Protein AF-A0A2K3NUV5-F1 (afdb_monomer_lite)

Organism: Trifolium pratense (NCBI:txid57577)

Sequence (288 aa):
MVLTDSSFLSECFGFVRPTRVTLSYVPAENKLWMRILGDNIVPEININGTTIQQPNTANANPPNLSVHHEELSMDINTNMPPIDEINHTSEIHPNMNLSNKEGMLSSKRKRLNEGHVIHETCDQAHLRRSIRLMDAEKKMKIQNLTNGQPKLSSKRNKNQKKNRPLTKAFIGRIRIKKTEFGFEWTRVVTEAMARKYGTKVLHIPNEISRIVLKPNFSNILIEIQMNGVTLTTFPSKVMTAKRYQFERYISKEWARFIKRSNIEPGDKLMFKIQEPPAKLIIELIKAK

Radius of gyration: 34.06 Å; chains: 1; bounding box: 109×62×59 Å

Structure (mmCIF, N/CA/C/O backbone):
data_AF-A0A2K3NUV5-F1
#
_entry.id   AF-A0A2K3NUV5-F1
#
loop_
_atom_site.group_PDB
_atom_site.id
_atom_site.type_symbol
_atom_site.label_atom_id
_atom_site.label_alt_id
_atom_site.label_comp_id
_atom_site.label_asym_id
_atom_site.label_entity_id
_atom_site.label_seq_id
_atom_site.pdbx_PDB_ins_code
_atom_site.Cartn_x
_atom_site.Cartn_y
_atom_site.Cartn_z
_atom_site.occupancy
_atom_site.B_iso_or_equiv
_atom_site.auth_seq_id
_atom_site.auth_comp_id
_atom_site.auth_asym_id
_atom_site.auth_atom_id
_atom_site.pdbx_PDB_model_num
ATOM 1 N N . MET A 1 1 ? -22.957 2.445 14.522 1.00 54.06 1 MET A N 1
ATOM 2 C CA . MET A 1 1 ? -23.812 1.425 13.887 1.00 54.06 1 MET A CA 1
ATOM 3 C C . MET A 1 1 ? -23.130 1.002 12.599 1.00 54.06 1 MET A C 1
ATOM 5 O O . MET A 1 1 ? -22.858 1.867 11.777 1.00 54.06 1 MET A O 1
ATOM 9 N N . VAL A 1 2 ? -22.735 -0.265 12.478 1.00 54.12 2 VAL A N 1
ATOM 10 C CA . VAL A 1 2 ? -22.125 -0.798 11.251 1.00 54.12 2 VAL A CA 1
ATOM 11 C C . VAL A 1 2 ? -23.203 -1.623 10.567 1.00 54.12 2 VAL A C 1
ATOM 13 O O . VAL A 1 2 ? -23.693 -2.584 11.146 1.00 54.12 2 VAL A O 1
ATOM 16 N N . LEU A 1 3 ? -23.613 -1.199 9.378 1.00 59.88 3 LEU A N 1
ATOM 17 C CA . LEU A 1 3 ? -24.608 -1.898 8.574 1.00 59.88 3 LEU A CA 1
ATOM 18 C C . LEU A 1 3 ? -23.866 -2.908 7.702 1.00 59.88 3 LEU A C 1
ATOM 20 O O . LEU A 1 3 ? -23.338 -2.547 6.654 1.00 59.88 3 LEU A O 1
ATOM 24 N N . THR A 1 4 ? -23.722 -4.137 8.190 1.00 60.56 4 THR A N 1
ATOM 25 C CA . THR A 1 4 ? -22.983 -5.195 7.483 1.00 60.56 4 THR A CA 1
ATOM 26 C C . THR A 1 4 ? -23.872 -6.055 6.596 1.00 60.56 4 THR A C 1
ATOM 28 O O . THR A 1 4 ? -23.358 -6.668 5.667 1.00 60.56 4 THR A O 1
ATOM 31 N N . ASP A 1 5 ? -25.180 -6.085 6.857 1.00 75.06 5 ASP A N 1
ATOM 32 C CA . ASP A 1 5 ? -26.127 -6.936 6.144 1.00 75.06 5 ASP A CA 1
ATOM 33 C C . ASP A 1 5 ? -27.260 -6.102 5.532 1.00 75.06 5 ASP A C 1
ATOM 35 O O . ASP A 1 5 ? -27.976 -5.371 6.222 1.00 75.06 5 ASP A O 1
ATOM 39 N N . SER A 1 6 ? -27.398 -6.189 4.210 1.00 62.19 6 SER A N 1
ATOM 40 C CA . SER A 1 6 ? -28.448 -5.504 3.459 1.00 62.19 6 SER A CA 1
ATOM 41 C C . SER A 1 6 ? -29.836 -6.110 3.675 1.00 62.19 6 SER A C 1
ATOM 43 O O . SER A 1 6 ? -30.823 -5.405 3.477 1.00 62.19 6 SER A O 1
ATOM 45 N N . SER A 1 7 ? -29.927 -7.383 4.075 1.00 67.69 7 SER A N 1
ATOM 46 C CA . SER A 1 7 ? -31.211 -8.049 4.332 1.00 67.69 7 SER A CA 1
ATOM 47 C C . SER A 1 7 ? -31.903 -7.454 5.562 1.00 67.69 7 SER A C 1
ATOM 49 O O . SER A 1 7 ? -33.058 -7.036 5.478 1.00 67.69 7 SER A O 1
ATOM 51 N N . PHE A 1 8 ? -31.147 -7.251 6.642 1.00 76.31 8 PHE A N 1
ATOM 52 C CA . PHE A 1 8 ? -31.624 -6.647 7.886 1.00 76.31 8 PHE A CA 1
ATOM 53 C C . PHE A 1 8 ? -32.180 -5.228 7.688 1.00 76.31 8 PHE A C 1
ATOM 55 O O . PHE A 1 8 ? -33.183 -4.838 8.278 1.00 76.31 8 PHE A O 1
ATOM 62 N N . LEU A 1 9 ? -31.556 -4.447 6.802 1.00 75.06 9 LEU A N 1
ATOM 63 C CA . LEU A 1 9 ? -32.015 -3.095 6.484 1.00 75.06 9 LEU A CA 1
ATOM 64 C C . LEU A 1 9 ? -33.387 -3.079 5.813 1.00 75.06 9 LEU A C 1
ATOM 66 O O . LEU A 1 9 ? -34.195 -2.201 6.105 1.00 75.06 9 LEU A O 1
ATOM 70 N N . SER A 1 10 ? -33.652 -4.023 4.910 1.00 78.88 10 SER A N 1
ATOM 71 C CA . SER A 1 10 ? -34.946 -4.072 4.225 1.00 78.88 10 SER A CA 1
ATOM 72 C C . SER A 1 10 ? -36.099 -4.320 5.195 1.00 78.88 10 SER A C 1
ATOM 74 O O . SER A 1 10 ? -37.132 -3.663 5.092 1.00 78.88 10 SER A O 1
ATOM 76 N N . GLU A 1 11 ? -35.872 -5.169 6.195 1.00 81.38 11 GLU A N 1
ATOM 77 C CA . GLU A 1 11 ? -36.845 -5.489 7.233 1.00 81.38 11 GLU A CA 1
ATOM 78 C C . GLU A 1 11 ? -37.053 -4.314 8.200 1.00 81.38 11 GLU A C 1
ATOM 80 O O . GLU A 1 11 ? -38.187 -3.887 8.409 1.00 81.38 11 GLU A O 1
ATOM 85 N N . CYS A 1 12 ? -35.973 -3.695 8.700 1.00 82.25 12 CYS A N 1
ATOM 86 C CA . CYS A 1 12 ? -36.066 -2.550 9.618 1.00 82.25 12 CYS A CA 1
ATOM 87 C C . CYS A 1 12 ? -36.790 -1.330 9.029 1.00 82.25 12 CYS A C 1
ATOM 89 O O . CYS A 1 12 ? -37.395 -0.560 9.771 1.00 82.25 12 CYS A O 1
ATOM 91 N N . PHE A 1 13 ? -36.692 -1.118 7.715 1.00 85.00 13 PHE A N 1
ATOM 92 C CA . PHE A 1 13 ? -37.309 0.024 7.035 1.00 85.00 13 PHE A CA 1
ATOM 93 C C . PHE A 1 13 ? -38.622 -0.326 6.317 1.00 85.00 13 PHE A C 1
ATOM 95 O O . PHE A 1 13 ? -39.200 0.542 5.663 1.00 85.00 13 PHE A O 1
ATOM 102 N N . GLY A 1 14 ? -39.108 -1.568 6.435 1.00 89.50 14 GLY A N 1
ATOM 103 C CA . GLY A 1 14 ? -40.367 -2.002 5.822 1.00 89.50 14 GLY A CA 1
ATOM 104 C C . GLY A 1 14 ? -40.342 -2.013 4.290 1.00 89.50 14 GLY A C 1
ATOM 105 O O . GLY A 1 14 ? -41.374 -1.818 3.644 1.00 89.50 14 GLY A O 1
ATOM 106 N N . PHE A 1 15 ? -39.174 -2.213 3.675 1.00 88.00 15 PHE A N 1
ATOM 107 C CA . PHE A 1 15 ? -39.059 -2.286 2.222 1.00 88.00 15 PHE A CA 1
ATOM 108 C C . PHE A 1 15 ? -39.535 -3.652 1.717 1.00 88.00 15 PHE A C 1
ATOM 110 O O . PHE A 1 15 ? -38.813 -4.642 1.768 1.00 88.00 15 PHE A O 1
ATOM 117 N N . VAL A 1 16 ? -40.747 -3.691 1.160 1.00 85.38 16 VAL A N 1
ATOM 118 C CA . VAL A 1 16 ? -41.363 -4.912 0.597 1.00 85.38 16 VAL A CA 1
ATOM 119 C C . VAL A 1 16 ? -40.717 -5.340 -0.735 1.00 85.38 16 VAL A C 1
ATOM 121 O O . VAL A 1 16 ? -40.896 -6.463 -1.201 1.00 85.38 16 VAL A O 1
ATOM 124 N N . ARG A 1 17 ? -39.970 -4.443 -1.390 1.00 85.25 17 ARG A N 1
ATOM 125 C CA . ARG A 1 17 ? -39.300 -4.677 -2.680 1.00 85.25 17 ARG A CA 1
ATOM 126 C C . ARG A 1 17 ? -37.884 -4.096 -2.655 1.00 85.25 17 ARG A C 1
ATOM 128 O O . ARG A 1 17 ? -37.646 -3.163 -1.882 1.00 85.25 17 ARG A O 1
ATOM 135 N N . PRO A 1 18 ? -36.953 -4.585 -3.501 1.00 83.50 18 PRO A N 1
ATOM 136 C CA . PRO A 1 18 ? -35.623 -3.995 -3.638 1.00 83.50 18 PRO A CA 1
ATOM 137 C C . PRO A 1 18 ? -35.719 -2.489 -3.903 1.00 83.50 18 PRO A C 1
ATOM 139 O O . PRO A 1 18 ? -36.118 -2.065 -4.982 1.00 83.50 18 PRO A O 1
ATOM 142 N N . THR A 1 19 ? -35.386 -1.685 -2.896 1.00 87.00 19 THR A N 1
ATOM 143 C CA . THR A 1 19 ? -35.567 -0.231 -2.922 1.00 87.00 19 THR A CA 1
ATOM 144 C C . THR A 1 19 ? -34.201 0.436 -2.922 1.00 87.00 19 THR A C 1
ATOM 146 O O . THR A 1 19 ? -33.365 0.174 -2.056 1.00 87.00 19 THR A O 1
ATOM 149 N N . ARG A 1 20 ? -33.945 1.306 -3.902 1.00 86.50 20 ARG A N 1
ATOM 150 C CA . ARG A 1 20 ? -32.699 2.076 -3.957 1.00 86.50 20 ARG A CA 1
ATOM 151 C C . ARG A 1 20 ? -32.812 3.262 -3.010 1.00 86.50 20 ARG A C 1
ATOM 153 O O . ARG A 1 20 ? -33.726 4.072 -3.132 1.00 86.50 20 ARG A O 1
ATOM 160 N N . VAL A 1 21 ? -31.862 3.397 -2.092 1.00 89.19 21 VAL A N 1
ATOM 161 C CA . VAL A 1 21 ? -31.826 4.510 -1.136 1.00 89.19 21 VAL A CA 1
ATOM 162 C C . VAL A 1 21 ? -30.455 5.173 -1.115 1.00 89.19 21 VAL A C 1
ATOM 164 O O . VAL A 1 21 ? -29.430 4.524 -1.316 1.00 89.19 21 VAL A O 1
ATOM 167 N N . THR A 1 22 ? -30.428 6.475 -0.849 1.00 89.38 22 THR A N 1
ATOM 168 C CA . THR A 1 22 ? -29.207 7.203 -0.487 1.00 89.38 22 THR A CA 1
ATOM 169 C C . THR A 1 22 ? -29.274 7.599 0.976 1.00 89.38 22 THR A C 1
ATOM 171 O O . THR A 1 22 ? -30.247 8.228 1.399 1.00 89.38 22 THR A O 1
ATOM 174 N N . LEU A 1 23 ? -28.228 7.260 1.726 1.00 90.12 23 LEU A N 1
ATOM 175 C CA . LEU A 1 23 ? -28.052 7.655 3.120 1.00 90.12 23 LEU A CA 1
ATOM 176 C C . LEU A 1 23 ? -27.084 8.837 3.194 1.00 90.12 23 LEU A C 1
ATOM 178 O O . LEU A 1 23 ? -26.055 8.856 2.520 1.00 90.12 23 LEU A O 1
ATOM 182 N N . SER A 1 24 ? -27.407 9.842 3.998 1.00 88.19 24 SER A N 1
ATOM 183 C CA . SER A 1 24 ? -26.554 11.008 4.239 1.00 88.19 24 SER A CA 1
ATOM 184 C C . SER A 1 24 ? -26.542 11.326 5.726 1.00 88.19 24 SER A C 1
ATOM 186 O O . SER A 1 24 ? -27.593 11.434 6.346 1.00 88.19 24 SER A O 1
ATOM 188 N N . TYR A 1 25 ? -25.357 11.471 6.311 1.00 91.56 25 TYR A N 1
ATOM 189 C CA . TYR A 1 25 ? -25.198 11.807 7.725 1.00 91.56 25 TYR A CA 1
ATOM 190 C C . TYR A 1 25 ? -24.667 13.234 7.862 1.00 91.56 25 TYR A C 1
ATOM 192 O O . TYR A 1 25 ? -23.674 13.577 7.220 1.00 91.56 25 TYR A O 1
ATOM 200 N N . VAL A 1 26 ? -25.322 14.056 8.689 1.00 90.75 26 VAL A N 1
ATOM 201 C CA . VAL A 1 26 ? -24.921 15.443 8.973 1.00 90.75 26 VAL A CA 1
ATOM 202 C C . VAL A 1 26 ? -24.388 15.512 10.409 1.00 90.75 26 VAL A C 1
ATOM 204 O O . VAL A 1 26 ? -25.188 15.573 11.347 1.00 90.75 26 VAL A O 1
ATOM 207 N N . PRO A 1 27 ? -23.053 15.510 10.621 1.00 89.44 27 PRO A N 1
ATOM 208 C CA . PRO A 1 27 ? -22.468 15.406 11.960 1.00 89.44 27 PRO A CA 1
ATOM 209 C C . PRO A 1 27 ? -22.849 16.550 12.899 1.00 89.44 27 PRO A C 1
ATOM 211 O O . PRO A 1 27 ? -23.050 16.316 14.084 1.00 89.44 27 PRO A O 1
ATOM 214 N N . ALA A 1 28 ? -22.976 17.772 12.371 1.00 83.62 28 ALA A N 1
ATOM 215 C CA . ALA A 1 28 ? -23.307 18.958 13.161 1.00 83.62 28 ALA A CA 1
ATOM 216 C C . ALA A 1 28 ? -24.694 18.872 13.819 1.00 83.62 28 ALA A C 1
ATOM 218 O O . ALA A 1 28 ? -24.910 19.446 14.879 1.00 83.62 28 ALA A O 1
ATOM 219 N N . GLU A 1 29 ? -25.618 18.138 13.199 1.00 93.50 29 GLU A N 1
ATOM 220 C CA . GLU A 1 29 ? -26.989 17.976 13.685 1.00 93.50 29 GLU A CA 1
ATOM 221 C C . GLU A 1 29 ? -27.235 16.609 14.327 1.00 93.50 29 GLU A C 1
ATOM 223 O O . GLU A 1 29 ? -28.317 16.381 14.861 1.00 93.50 29 GLU A O 1
ATOM 228 N N . ASN A 1 30 ? -26.264 15.691 14.252 1.00 91.06 30 ASN A N 1
ATOM 229 C CA . ASN A 1 30 ? -26.432 14.287 14.629 1.00 91.06 30 ASN A CA 1
ATOM 230 C C . ASN A 1 30 ? -27.674 13.644 13.967 1.00 91.06 30 ASN A C 1
ATOM 232 O O . ASN A 1 30 ? -28.407 12.878 14.593 1.00 91.06 30 ASN A O 1
ATOM 236 N N . LYS A 1 31 ? -27.934 13.983 12.695 1.00 92.69 31 LYS A N 1
ATOM 237 C CA . LYS A 1 31 ? -29.087 13.484 11.926 1.00 92.69 31 LYS A CA 1
ATOM 238 C C . LYS A 1 31 ? -28.651 12.607 10.761 1.00 92.69 31 LYS A C 1
ATOM 240 O O . LYS A 1 31 ? -27.727 12.945 10.017 1.00 92.69 31 LYS A O 1
ATOM 245 N N . LEU A 1 32 ? -29.371 11.502 10.585 1.00 87.56 32 LEU A N 1
ATOM 246 C CA . LEU A 1 32 ? -29.291 10.625 9.423 1.00 87.56 32 LEU A CA 1
ATOM 247 C C . LEU A 1 32 ? -30.490 10.901 8.512 1.00 87.56 32 LEU A C 1
ATOM 249 O O . LEU A 1 32 ? -31.636 10.815 8.942 1.00 87.56 32 LEU A O 1
ATOM 253 N N . TRP A 1 33 ? -30.217 11.205 7.251 1.00 90.69 33 TRP A N 1
ATOM 254 C CA . TRP A 1 33 ? -31.216 11.382 6.208 1.00 90.69 33 TRP A CA 1
ATOM 255 C C . TRP A 1 33 ? -31.207 10.170 5.285 1.00 90.6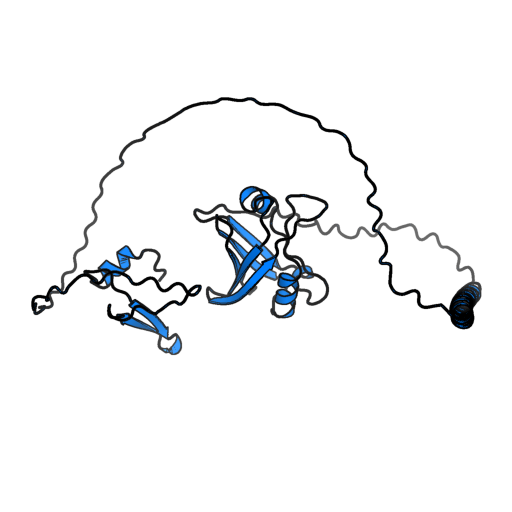9 33 TRP A C 1
ATOM 257 O O . TRP A 1 33 ? -30.147 9.741 4.824 1.00 90.69 33 TRP A O 1
ATOM 267 N N . MET A 1 34 ? -32.392 9.646 4.986 1.00 92.94 34 MET A N 1
ATOM 268 C CA . MET A 1 34 ? -32.601 8.602 3.989 1.00 92.94 34 MET A CA 1
ATOM 269 C C . MET A 1 34 ? -33.495 9.157 2.885 1.00 92.94 34 MET A C 1
ATOM 271 O O . MET A 1 34 ? -34.567 9.690 3.157 1.00 92.94 34 MET A O 1
ATOM 275 N N . ARG A 1 35 ? -33.054 9.043 1.632 1.00 91.25 35 ARG A N 1
ATOM 276 C CA . ARG A 1 35 ? -33.855 9.408 0.458 1.00 91.25 35 ARG A CA 1
ATOM 277 C C . ARG A 1 35 ? -34.063 8.172 -0.405 1.00 91.25 35 ARG A C 1
ATOM 279 O O . ARG A 1 35 ? -33.089 7.539 -0.806 1.00 91.25 35 ARG A O 1
ATOM 286 N N . ILE A 1 36 ? -35.324 7.857 -0.686 1.00 90.56 36 ILE A N 1
ATOM 287 C CA . ILE A 1 36 ? -35.715 6.794 -1.614 1.00 90.56 36 ILE A CA 1
ATOM 288 C C . ILE A 1 36 ? -35.534 7.318 -3.040 1.00 90.56 36 ILE A C 1
ATOM 290 O O . ILE A 1 36 ? -36.013 8.402 -3.378 1.00 90.56 36 ILE A O 1
ATOM 294 N N . LEU A 1 37 ? -34.801 6.575 -3.863 1.00 89.25 37 LEU A N 1
ATOM 295 C CA . LEU A 1 37 ? -34.648 6.851 -5.284 1.00 89.25 37 LEU A CA 1
ATOM 296 C C . LEU A 1 37 ? -35.747 6.095 -6.029 1.00 89.25 37 LEU A C 1
ATOM 298 O O . LEU A 1 37 ? -35.824 4.875 -5.926 1.00 89.25 37 LEU A O 1
ATOM 302 N N . GLY A 1 38 ? -36.591 6.816 -6.767 1.00 87.25 38 GLY A N 1
ATOM 303 C CA . GLY A 1 38 ? -37.597 6.186 -7.620 1.00 87.25 38 GLY A CA 1
ATOM 304 C C . GLY A 1 38 ? -36.959 5.360 -8.740 1.00 87.25 38 GLY A C 1
ATOM 305 O O . GLY A 1 38 ? -35.860 5.671 -9.209 1.00 87.25 38 GLY A O 1
ATOM 306 N N . ASP A 1 39 ? -37.684 4.346 -9.209 1.00 80.62 39 ASP A N 1
ATOM 307 C CA . ASP A 1 39 ? -37.223 3.384 -10.223 1.00 80.62 39 ASP A CA 1
ATOM 308 C C . ASP A 1 39 ? -36.951 4.010 -11.605 1.00 80.62 39 ASP A C 1
ATOM 310 O O . ASP A 1 39 ? -36.334 3.393 -12.469 1.00 80.62 39 ASP A O 1
ATOM 314 N N . ASN A 1 40 ? -37.336 5.273 -11.803 1.00 69.69 40 ASN A N 1
ATOM 315 C CA . ASN A 1 40 ? -37.270 5.962 -13.094 1.00 69.69 40 ASN A CA 1
ATOM 316 C C . ASN A 1 40 ? -35.924 6.637 -13.390 1.00 69.69 40 ASN A C 1
ATOM 318 O O . ASN A 1 40 ? -35.781 7.281 -14.426 1.00 69.69 40 ASN A O 1
ATOM 322 N N . ILE A 1 41 ? -34.935 6.532 -12.499 1.00 55.75 41 ILE A N 1
ATOM 323 C CA . ILE A 1 41 ? -33.611 7.120 -12.724 1.00 55.75 41 ILE A CA 1
ATOM 324 C C . ILE A 1 41 ? -32.589 5.990 -12.770 1.00 55.75 41 ILE A C 1
ATOM 326 O O . ILE A 1 41 ? -31.936 5.652 -11.777 1.00 55.75 41 ILE A O 1
ATOM 330 N N . VAL A 1 42 ? -32.448 5.395 -13.952 1.00 53.09 42 VAL A N 1
ATOM 331 C CA . VAL A 1 42 ? -31.219 4.697 -14.327 1.00 53.09 42 VAL A CA 1
ATOM 332 C C . VAL A 1 42 ? -30.189 5.801 -14.577 1.00 53.09 42 VAL A C 1
ATOM 334 O O . VAL A 1 42 ? -30.317 6.512 -15.572 1.00 53.09 42 VAL A O 1
ATOM 337 N N . PRO A 1 43 ? -29.205 6.044 -13.689 1.00 49.75 43 PRO A N 1
ATOM 338 C CA . PRO A 1 43 ? -28.097 6.900 -14.075 1.00 49.75 43 PRO A CA 1
ATOM 339 C C . PRO A 1 43 ? -27.410 6.226 -15.266 1.00 49.75 43 PRO A C 1
ATOM 341 O O . PRO A 1 43 ? -26.962 5.087 -15.146 1.00 49.75 43 PRO A O 1
ATOM 344 N N . GLU A 1 44 ? -27.350 6.899 -16.415 1.00 46.88 44 GLU A N 1
ATOM 345 C CA . GLU A 1 44 ? -26.489 6.485 -17.523 1.00 46.88 44 GLU A CA 1
ATOM 346 C C . GLU A 1 44 ? -25.037 6.524 -17.035 1.00 46.88 44 GLU A C 1
ATOM 348 O O . GLU A 1 44 ? -24.370 7.559 -17.046 1.00 46.88 44 GLU A O 1
ATOM 353 N N . ILE A 1 45 ? -24.532 5.392 -16.549 1.00 46.72 45 ILE A N 1
ATOM 354 C CA . ILE A 1 45 ? -23.115 5.247 -16.242 1.00 46.72 45 ILE A CA 1
ATOM 355 C C . ILE A 1 45 ? -22.438 4.884 -17.561 1.00 46.72 45 ILE A C 1
ATOM 357 O O . ILE A 1 45 ? -22.379 3.720 -17.952 1.00 46.72 45 ILE A O 1
ATOM 361 N N . ASN A 1 46 ? -21.973 5.902 -18.284 1.00 40.12 46 ASN A N 1
ATOM 362 C CA . ASN A 1 46 ? -21.266 5.720 -19.545 1.00 40.12 46 ASN A CA 1
ATOM 363 C C . ASN A 1 46 ? -19.866 5.144 -19.271 1.00 40.12 46 ASN A C 1
ATOM 365 O O . ASN A 1 46 ? -18.899 5.872 -19.042 1.00 40.12 46 ASN A O 1
ATOM 369 N N . ILE A 1 47 ? -19.771 3.815 -19.240 1.00 42.03 47 ILE A N 1
ATOM 370 C CA . ILE A 1 47 ? -18.507 3.084 -19.164 1.00 42.03 47 ILE A CA 1
ATOM 371 C C . ILE A 1 47 ? -18.220 2.551 -20.571 1.00 42.03 47 ILE A C 1
ATOM 373 O O . ILE A 1 47 ? -18.857 1.612 -21.036 1.00 42.03 47 ILE A O 1
ATOM 377 N N . ASN A 1 48 ? -17.239 3.154 -21.246 1.00 46.31 48 ASN A N 1
ATOM 378 C CA . ASN A 1 48 ? -16.659 2.691 -22.515 1.00 46.31 48 ASN A CA 1
ATOM 379 C C . ASN A 1 48 ? -17.583 2.682 -23.756 1.00 46.31 48 ASN A C 1
ATOM 381 O O . ASN A 1 48 ? -17.401 1.847 -24.640 1.00 46.31 48 ASN A O 1
ATOM 385 N N . GLY A 1 49 ? -18.531 3.618 -23.876 1.00 51.69 49 GLY A N 1
ATOM 386 C CA . GLY A 1 49 ? -19.155 3.946 -25.168 1.00 51.69 49 GLY A CA 1
ATOM 387 C C . GLY A 1 49 ? -19.999 2.843 -25.819 1.00 51.69 49 GLY A C 1
ATOM 388 O O . GLY A 1 49 ? -20.243 2.904 -27.020 1.00 51.69 49 GLY A O 1
ATOM 389 N N . THR A 1 50 ? -20.451 1.845 -25.057 1.00 40.16 50 THR A N 1
ATOM 390 C CA . THR A 1 50 ? -21.404 0.838 -25.547 1.00 40.16 50 THR A CA 1
ATOM 391 C C . THR A 1 50 ? -22.712 0.977 -24.778 1.00 40.16 50 THR A C 1
ATOM 393 O O . THR A 1 50 ? -22.818 0.555 -23.629 1.00 40.16 50 THR A O 1
ATOM 396 N N . THR A 1 51 ? -23.701 1.606 -25.410 1.00 37.72 51 THR A N 1
ATOM 397 C CA . THR A 1 51 ? -25.061 1.748 -24.881 1.00 37.72 51 THR A CA 1
ATOM 398 C C . THR A 1 51 ? -25.770 0.398 -24.954 1.00 37.72 51 THR A C 1
ATOM 400 O O . THR A 1 51 ? -26.093 -0.072 -26.042 1.00 37.72 51 THR A O 1
ATOM 403 N N . ILE A 1 52 ? -26.018 -0.237 -23.808 1.00 44.75 52 ILE A N 1
ATOM 404 C CA . ILE A 1 52 ? -26.864 -1.434 -23.718 1.00 44.75 52 ILE A CA 1
ATOM 405 C C . ILE A 1 52 ? -28.235 -0.984 -23.210 1.00 44.75 52 ILE A C 1
ATOM 407 O O . ILE A 1 52 ? -28.368 -0.598 -22.051 1.00 44.75 52 ILE A O 1
ATOM 411 N N . GLN A 1 53 ? -29.249 -1.010 -24.080 1.00 38.12 53 GLN A N 1
ATOM 412 C CA . GLN A 1 53 ? -30.643 -0.823 -23.672 1.00 38.12 53 GLN A CA 1
ATOM 413 C C . GLN A 1 53 ? -31.176 -2.122 -23.064 1.00 38.12 53 GLN A C 1
ATOM 415 O O . GLN A 1 53 ? -31.066 -3.193 -23.661 1.00 38.12 53 GLN A O 1
ATOM 420 N N . GLN A 1 54 ? -31.756 -2.020 -21.872 1.00 46.31 54 GLN A N 1
ATOM 421 C CA . GLN A 1 54 ? -32.444 -3.123 -21.211 1.00 46.31 54 GLN A CA 1
ATOM 422 C C . GLN A 1 54 ? -33.904 -3.182 -21.714 1.00 46.31 54 GLN A C 1
ATOM 424 O O . GLN A 1 54 ? -34.516 -2.127 -21.892 1.00 46.31 54 GLN A O 1
ATOM 429 N N . PRO A 1 55 ? -34.481 -4.370 -21.975 1.00 39.69 55 PRO A N 1
ATOM 430 C CA . PRO A 1 55 ? -35.848 -4.481 -22.476 1.00 39.69 55 PRO A CA 1
ATOM 431 C C . PRO A 1 55 ? -36.877 -4.061 -21.415 1.00 39.69 55 PRO A C 1
ATOM 433 O O . PRO A 1 55 ? -36.920 -4.605 -20.311 1.00 39.69 55 PRO A O 1
ATOM 436 N N . ASN A 1 56 ? -37.723 -3.095 -21.779 1.00 37.62 56 ASN A N 1
ATOM 437 C CA . ASN A 1 56 ? -38.843 -2.617 -20.973 1.00 37.62 56 ASN A CA 1
ATOM 438 C C . ASN A 1 56 ? -39.855 -3.747 -20.739 1.00 37.62 56 ASN A C 1
ATOM 440 O O . ASN A 1 56 ? -40.431 -4.273 -21.691 1.00 37.62 56 ASN A O 1
ATOM 444 N N . THR A 1 57 ? -40.103 -4.087 -19.473 1.00 40.31 57 THR A N 1
ATOM 445 C CA . THR A 1 57 ? -41.218 -4.962 -19.083 1.00 40.31 57 THR A CA 1
ATOM 446 C C . THR A 1 57 ? -42.401 -4.094 -18.662 1.00 40.31 57 THR A C 1
ATOM 448 O O . THR A 1 57 ? -42.238 -3.117 -17.935 1.00 40.31 57 THR A O 1
ATOM 451 N N . ALA A 1 58 ? -43.574 -4.424 -19.199 1.00 40.34 58 ALA A N 1
ATOM 452 C CA . ALA A 1 58 ? -44.789 -3.622 -19.175 1.00 40.34 58 ALA A CA 1
ATOM 453 C C . ALA A 1 58 ? -45.434 -3.466 -17.782 1.00 40.34 58 ALA A C 1
ATOM 455 O O . ALA A 1 58 ? -45.343 -4.339 -16.921 1.00 40.34 58 ALA A O 1
ATOM 456 N N . ASN A 1 59 ? -46.128 -2.332 -17.638 1.00 45.91 59 ASN A N 1
ATOM 457 C CA . ASN A 1 59 ? -46.927 -1.863 -16.505 1.00 45.91 59 ASN A CA 1
ATOM 458 C C . ASN A 1 59 ? -47.838 -2.921 -15.862 1.00 45.91 59 ASN A C 1
ATOM 460 O O . ASN A 1 59 ? -48.688 -3.507 -16.531 1.00 45.91 59 ASN A O 1
ATOM 464 N N . ALA A 1 60 ? -47.785 -3.000 -14.531 1.00 37.88 60 ALA A N 1
ATOM 465 C CA . ALA A 1 60 ? -48.872 -3.499 -13.695 1.00 37.88 60 ALA A CA 1
ATOM 466 C C . ALA A 1 60 ? -49.239 -2.425 -12.654 1.00 37.88 60 ALA A C 1
ATOM 468 O O . ALA A 1 60 ? -48.385 -1.963 -11.896 1.00 37.88 60 ALA A O 1
ATOM 469 N N . ASN A 1 61 ? -50.508 -2.010 -12.653 1.00 47.66 61 ASN A N 1
ATOM 470 C CA . ASN A 1 61 ? -51.071 -1.009 -11.740 1.00 47.66 61 ASN A CA 1
ATOM 471 C C . ASN A 1 61 ? -51.026 -1.491 -10.274 1.00 47.66 61 ASN A C 1
ATOM 473 O O . ASN A 1 61 ? -51.317 -2.664 -10.026 1.00 47.66 61 ASN A O 1
ATOM 477 N N . PRO A 1 62 ? -50.735 -0.621 -9.287 1.00 39.66 62 PRO A N 1
ATOM 478 C CA . PRO A 1 62 ? -50.797 -1.001 -7.880 1.00 39.66 62 PRO A CA 1
ATOM 479 C C . PRO A 1 62 ? -52.226 -0.869 -7.315 1.00 39.66 62 PRO A C 1
ATOM 481 O O . PRO A 1 62 ? -52.939 0.073 -7.673 1.00 39.66 62 PRO A O 1
ATOM 484 N N . PRO A 1 63 ? -52.655 -1.766 -6.404 1.00 44.62 63 PRO A N 1
ATOM 485 C CA . PRO A 1 63 ? -53.885 -1.586 -5.654 1.00 44.62 63 PRO A CA 1
ATOM 486 C C . PRO A 1 63 ? -53.673 -0.587 -4.510 1.00 44.62 63 PRO A C 1
ATOM 488 O O . PRO A 1 63 ? -52.625 -0.538 -3.866 1.00 44.62 63 PRO A O 1
ATOM 491 N N . ASN A 1 64 ? -54.710 0.207 -4.281 1.00 39.72 64 ASN A N 1
ATOM 492 C CA . ASN A 1 64 ? -54.827 1.195 -3.222 1.00 39.72 64 ASN A CA 1
ATOM 493 C C . ASN A 1 64 ? -55.017 0.475 -1.873 1.00 39.72 64 ASN A C 1
ATOM 495 O O . ASN A 1 64 ? -55.989 -0.262 -1.717 1.00 39.72 64 ASN A O 1
ATOM 499 N N . LEU A 1 65 ? -54.109 0.670 -0.913 1.00 37.12 65 LEU A N 1
ATOM 500 C CA . LEU A 1 65 ? -54.242 0.151 0.452 1.00 37.12 65 LEU A CA 1
ATOM 501 C C . LEU A 1 65 ? -53.914 1.258 1.457 1.00 37.12 65 LEU A C 1
ATOM 503 O O . LEU A 1 65 ? -52.778 1.714 1.571 1.00 37.12 65 LEU A O 1
ATOM 507 N N . SER A 1 66 ? -54.954 1.688 2.170 1.00 38.28 66 SER A N 1
ATOM 508 C CA . SER A 1 66 ? -54.891 2.534 3.357 1.00 38.28 66 SER A CA 1
ATOM 509 C C . SER A 1 66 ? -54.276 1.750 4.516 1.00 38.28 66 SER A C 1
ATOM 511 O O . SER A 1 66 ? -54.794 0.694 4.882 1.00 38.28 66 SER A O 1
ATOM 513 N N . VAL A 1 67 ? -53.200 2.266 5.107 1.00 33.84 67 VAL A N 1
ATOM 514 C CA . VAL A 1 67 ? -52.530 1.649 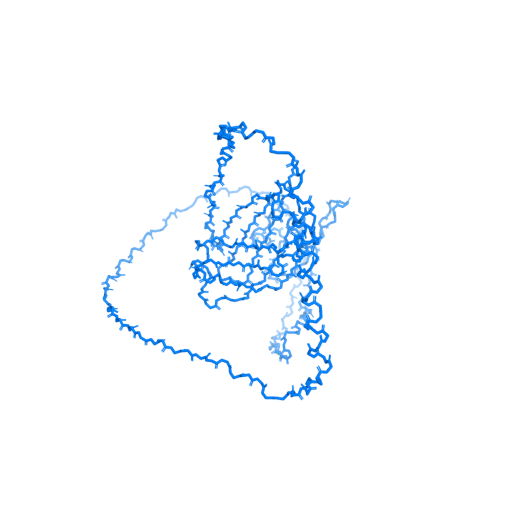6.259 1.00 33.84 67 VAL A CA 1
ATOM 515 C C . VAL A 1 67 ? -53.047 2.283 7.550 1.00 33.84 67 VAL A C 1
ATOM 517 O O . VAL A 1 67 ? -52.873 3.478 7.781 1.00 33.84 67 VAL A O 1
ATOM 520 N N . HIS A 1 68 ? -53.683 1.456 8.379 1.00 32.34 68 HIS A N 1
ATOM 521 C CA . HIS A 1 68 ? -53.902 1.692 9.803 1.00 32.34 68 HIS A CA 1
ATOM 522 C C . HIS A 1 68 ? -52.600 1.355 10.549 1.00 32.34 68 HIS A C 1
ATOM 524 O O . HIS A 1 68 ? -51.993 0.319 10.286 1.00 32.34 68 HIS A O 1
ATOM 530 N N . HIS A 1 69 ? -52.167 2.227 11.460 1.00 32.69 69 HIS A N 1
ATOM 531 C CA . HIS A 1 69 ? -51.051 1.958 12.367 1.00 32.69 69 HIS A CA 1
ATOM 532 C C . HIS A 1 69 ? -51.526 1.073 13.524 1.00 32.69 69 HIS A C 1
ATOM 534 O O . HIS A 1 69 ? -52.434 1.470 14.253 1.00 32.69 69 HIS A O 1
ATOM 540 N N . GLU A 1 70 ? -50.882 -0.077 13.711 1.00 32.03 70 GLU A N 1
ATOM 541 C CA . GLU A 1 70 ? -50.976 -0.883 14.928 1.00 32.03 70 GLU A CA 1
ATOM 542 C C . GLU A 1 70 ? -49.556 -1.191 15.419 1.00 32.03 70 GLU A C 1
ATOM 544 O O . GLU A 1 70 ? -48.672 -1.576 14.651 1.00 32.03 70 GLU A O 1
ATOM 549 N N . GLU A 1 71 ? -49.328 -0.907 16.695 1.00 40.06 71 GLU A N 1
ATOM 550 C CA . GLU A 1 71 ? -48.061 -1.020 17.404 1.00 40.06 71 GLU A CA 1
ATOM 551 C C . GLU A 1 71 ? -48.022 -2.396 18.079 1.00 40.06 71 GLU A C 1
ATOM 553 O O . GLU A 1 71 ? -48.872 -2.696 18.916 1.00 40.06 71 GLU A O 1
ATOM 558 N N . LEU A 1 72 ? -47.065 -3.250 17.706 1.00 27.41 72 LEU A N 1
ATOM 559 C CA . LEU A 1 72 ? -46.858 -4.546 18.353 1.00 27.41 72 LEU A CA 1
ATOM 560 C C . LEU A 1 72 ? -45.375 -4.765 18.650 1.00 27.41 72 LEU A C 1
ATOM 562 O O . LEU A 1 72 ? -44.541 -4.926 17.761 1.00 27.41 72 LEU A O 1
ATOM 566 N N . SER A 1 73 ? -45.079 -4.782 19.944 1.00 41.09 73 SER A N 1
ATOM 567 C CA . SER A 1 73 ? -43.904 -5.385 20.557 1.00 41.09 73 SER A CA 1
ATOM 568 C C . SER A 1 73 ? -44.121 -6.894 20.689 1.00 41.09 73 SER A C 1
ATOM 570 O O . SER A 1 73 ? -45.165 -7.286 21.195 1.00 41.09 73 SER A O 1
ATOM 572 N N . MET A 1 74 ? -43.148 -7.733 20.308 1.00 30.41 74 MET A N 1
ATOM 573 C CA . MET A 1 74 ? -42.947 -9.067 20.905 1.00 30.41 74 MET A CA 1
ATOM 574 C C . MET A 1 74 ? -41.515 -9.588 20.705 1.00 30.41 74 MET A C 1
ATOM 576 O O . MET A 1 74 ? -40.978 -9.592 19.598 1.00 30.41 74 MET A O 1
ATOM 580 N N . ASP A 1 75 ? -40.951 -10.072 21.813 1.00 40.84 75 ASP A N 1
ATOM 581 C CA . ASP A 1 75 ? -39.784 -10.948 21.934 1.00 40.84 75 ASP A CA 1
ATOM 582 C C . ASP A 1 75 ? -40.101 -12.360 21.435 1.00 40.84 75 ASP A C 1
ATOM 584 O O . ASP A 1 75 ? -41.084 -12.914 21.919 1.00 40.84 75 ASP A O 1
ATOM 588 N N . ILE A 1 76 ? -39.248 -13.008 20.621 1.00 33.62 76 ILE A N 1
ATOM 589 C CA . ILE A 1 76 ? -39.197 -14.486 20.540 1.00 33.62 76 ILE A CA 1
ATOM 590 C C . ILE A 1 76 ? -37.772 -15.001 20.219 1.00 33.62 76 ILE A C 1
ATOM 592 O O . ILE A 1 76 ? -37.275 -14.917 19.100 1.00 33.62 76 ILE A O 1
ATOM 596 N N . ASN A 1 77 ? -37.153 -15.604 21.238 1.00 38.12 77 ASN A N 1
ATOM 597 C CA . ASN A 1 77 ? -36.169 -16.698 21.178 1.00 38.12 77 ASN A CA 1
ATOM 598 C C . ASN A 1 77 ? -36.776 -17.918 20.461 1.00 38.12 77 ASN A C 1
ATOM 600 O O . ASN A 1 77 ? -37.900 -18.239 20.821 1.00 38.12 77 ASN A O 1
ATOM 604 N N . THR A 1 78 ? -36.055 -18.683 19.620 1.00 33.34 78 THR A N 1
ATOM 605 C CA . THR A 1 78 ? -36.137 -20.173 19.556 1.00 33.34 78 THR A CA 1
ATOM 606 C C . THR A 1 78 ? -35.062 -20.781 18.634 1.00 33.34 78 THR A C 1
ATOM 608 O O . THR A 1 78 ? -34.851 -20.352 17.505 1.00 33.34 78 THR A O 1
ATOM 611 N N . ASN A 1 79 ? -34.412 -21.818 19.172 1.00 39.88 79 ASN A N 1
ATOM 612 C CA . ASN A 1 79 ? -33.431 -22.740 18.594 1.00 39.88 79 ASN A CA 1
ATOM 613 C C . ASN A 1 79 ? -33.939 -23.580 17.403 1.00 39.88 79 ASN A C 1
ATOM 615 O O . ASN A 1 79 ? -35.091 -23.997 17.409 1.00 39.88 79 ASN A O 1
ATOM 619 N N . MET A 1 80 ? -33.028 -23.998 16.511 1.00 34.12 80 MET A N 1
ATOM 620 C CA . MET A 1 80 ? -33.034 -25.311 15.825 1.00 34.12 80 MET A CA 1
ATOM 621 C C . MET A 1 80 ? -31.618 -25.634 15.250 1.00 34.12 80 MET A C 1
ATOM 623 O O . MET A 1 80 ? -30.778 -24.735 15.210 1.00 34.12 80 MET A O 1
ATOM 627 N N . PRO A 1 81 ? -31.310 -26.909 14.917 1.00 45.00 81 PRO A N 1
ATOM 628 C CA . PRO A 1 81 ? -30.072 -27.625 15.254 1.00 45.00 81 PRO A CA 1
ATOM 629 C C . PRO A 1 81 ? -29.203 -27.930 14.001 1.00 45.00 81 PRO A C 1
ATOM 631 O O . PRO A 1 81 ? -29.538 -27.460 12.911 1.00 45.00 81 PRO A O 1
ATOM 634 N N . PRO A 1 82 ? -28.076 -28.671 14.122 1.00 42.72 82 PRO A N 1
ATOM 635 C CA . PRO A 1 82 ? -27.079 -28.790 13.062 1.00 42.72 82 PRO A CA 1
ATOM 636 C C . PRO A 1 82 ? -27.437 -29.897 12.062 1.00 42.72 82 PRO A C 1
ATOM 638 O O . PRO A 1 82 ? -28.012 -30.916 12.437 1.00 42.72 82 PRO A O 1
ATOM 641 N N . ILE A 1 83 ? -27.067 -29.689 10.796 1.00 41.34 83 ILE A N 1
ATOM 642 C CA . ILE A 1 83 ? -27.117 -30.703 9.737 1.00 41.34 83 ILE A CA 1
ATOM 643 C C . ILE A 1 83 ? -25.689 -31.029 9.306 1.00 41.34 83 ILE A C 1
ATOM 645 O O . ILE A 1 83 ? -24.825 -30.153 9.220 1.00 41.34 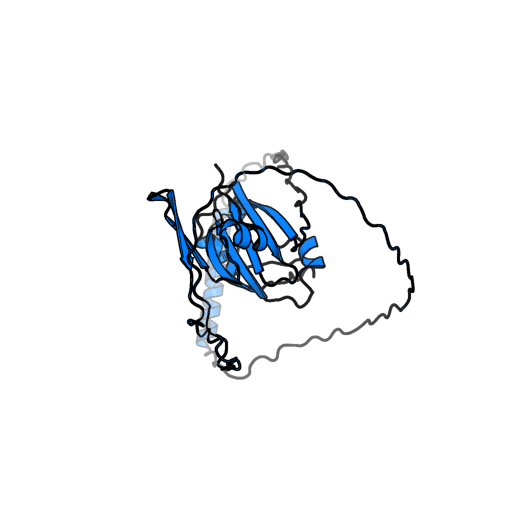83 ILE A O 1
ATOM 649 N N . ASP A 1 84 ? -25.509 -32.325 9.092 1.00 35.66 84 ASP A N 1
ATOM 650 C CA . ASP A 1 84 ? -24.284 -33.098 9.111 1.00 35.66 84 ASP A CA 1
ATOM 651 C C . ASP A 1 84 ? -23.318 -32.909 7.937 1.00 35.66 84 ASP A C 1
ATOM 653 O O . ASP A 1 84 ? -23.642 -32.480 6.828 1.00 35.66 84 ASP A O 1
ATOM 657 N N . GLU A 1 85 ? -22.101 -33.337 8.264 1.00 38.41 85 GLU A N 1
ATOM 658 C CA . GLU A 1 85 ? -20.958 -33.683 7.436 1.00 38.41 85 GLU A CA 1
ATOM 659 C C . GLU A 1 85 ? -21.307 -34.479 6.168 1.00 38.41 85 GLU A C 1
ATOM 661 O O . GLU A 1 85 ? -21.937 -35.534 6.223 1.00 38.41 85 GLU A O 1
ATOM 666 N N . ILE A 1 86 ? -20.737 -34.066 5.031 1.00 44.91 86 ILE A N 1
ATOM 667 C CA . ILE A 1 86 ? -20.438 -34.989 3.931 1.00 44.91 86 ILE A CA 1
ATOM 668 C C . ILE A 1 86 ? -18.960 -34.851 3.567 1.00 44.91 86 ILE A C 1
ATOM 670 O O . ILE A 1 86 ? -18.501 -33.848 3.018 1.00 44.91 86 ILE A O 1
ATOM 674 N N . ASN A 1 87 ? -18.232 -35.911 3.904 1.00 36.25 87 ASN A N 1
ATOM 675 C CA . ASN A 1 87 ? -16.866 -36.206 3.506 1.00 36.25 87 ASN A CA 1
ATOM 676 C C . ASN A 1 87 ? -16.795 -36.512 2.004 1.00 36.25 87 ASN A C 1
ATOM 678 O O . ASN A 1 87 ? -17.494 -37.405 1.534 1.00 36.25 87 ASN A O 1
ATOM 682 N N . HIS A 1 88 ? -15.865 -35.884 1.282 1.00 40.25 88 HIS A N 1
ATOM 683 C CA . HIS A 1 88 ? -15.319 -36.465 0.054 1.00 40.25 88 HIS A CA 1
ATOM 684 C C . HIS A 1 88 ? -13.798 -36.299 -0.000 1.00 40.25 88 HIS A C 1
ATOM 686 O O . HIS A 1 88 ? -13.245 -35.257 -0.349 1.00 40.25 88 HIS A O 1
ATOM 692 N N . THR A 1 89 ? -13.140 -37.388 0.386 1.00 38.72 89 THR A N 1
ATOM 693 C CA . THR A 1 89 ? -11.752 -37.761 0.121 1.00 38.72 89 THR A CA 1
ATOM 694 C C . THR A 1 89 ? -11.616 -38.307 -1.296 1.00 38.72 89 THR A C 1
ATOM 696 O O . THR A 1 89 ? -12.255 -39.299 -1.626 1.00 38.72 89 THR A O 1
ATOM 699 N N . SER A 1 90 ? -10.735 -37.703 -2.088 1.00 43.44 90 SER A N 1
ATOM 700 C CA . SER A 1 90 ? -10.125 -38.260 -3.308 1.00 43.44 90 SER A CA 1
ATOM 701 C C . SER A 1 90 ? -9.170 -37.195 -3.851 1.00 43.44 90 SER A C 1
ATOM 703 O O . SER A 1 90 ? -9.505 -36.017 -3.825 1.00 43.44 90 SER A O 1
ATOM 705 N N . GLU A 1 91 ? -7.985 -37.447 -4.378 1.00 37.12 91 GLU A N 1
ATOM 706 C CA . GLU A 1 91 ? -7.137 -38.624 -4.489 1.00 37.12 91 GLU A CA 1
ATOM 707 C C . GLU A 1 91 ? -5.782 -38.061 -4.946 1.00 37.12 91 GLU A C 1
ATOM 709 O O . GLU A 1 91 ? -5.700 -37.062 -5.667 1.00 37.12 91 GLU A O 1
ATOM 714 N N . ILE A 1 92 ? -4.708 -38.670 -4.469 1.00 40.19 92 ILE A N 1
ATOM 715 C CA . ILE A 1 92 ? -3.330 -38.331 -4.800 1.00 40.19 92 ILE A CA 1
ATOM 716 C C . ILE A 1 92 ? -3.021 -38.863 -6.201 1.00 40.19 92 ILE A C 1
ATOM 718 O O . ILE A 1 92 ? -3.175 -40.055 -6.435 1.00 40.19 92 ILE A O 1
ATOM 722 N N . HIS A 1 93 ? -2.439 -38.036 -7.070 1.00 38.59 93 HIS A N 1
ATOM 723 C CA . HIS A 1 93 ? -1.492 -38.526 -8.070 1.00 38.59 93 HIS A CA 1
ATOM 724 C C . HIS A 1 93 ? -0.282 -37.585 -8.170 1.00 38.59 93 HIS A C 1
ATOM 726 O O . HIS A 1 93 ? -0.453 -36.373 -8.322 1.00 38.59 93 HIS A O 1
ATOM 732 N N . PRO A 1 94 ? 0.949 -38.119 -8.063 1.00 53.50 94 PRO A N 1
ATOM 733 C CA . PRO A 1 94 ? 2.170 -37.370 -8.287 1.00 53.50 94 PRO A CA 1
ATOM 734 C C . PRO A 1 94 ? 2.560 -37.438 -9.768 1.00 53.50 94 PRO A C 1
ATOM 736 O O . PRO A 1 94 ? 1.939 -38.142 -10.562 1.00 53.50 94 PRO A O 1
ATOM 739 N N . ASN A 1 95 ? 3.704 -36.815 -10.054 1.00 36.16 95 ASN A N 1
ATOM 740 C CA . ASN A 1 95 ? 4.584 -37.066 -11.193 1.00 36.16 95 ASN A CA 1
ATOM 741 C C . ASN A 1 95 ? 4.469 -36.022 -12.313 1.00 36.16 95 ASN A C 1
ATOM 743 O O . ASN A 1 95 ? 3.442 -35.893 -12.967 1.00 36.16 95 ASN A O 1
ATOM 747 N N . MET A 1 96 ? 5.558 -35.278 -12.522 1.00 33.59 96 MET A N 1
ATOM 748 C CA . MET A 1 96 ? 6.316 -35.265 -13.781 1.00 33.59 96 MET A CA 1
ATOM 749 C C . MET A 1 96 ? 7.471 -34.250 -13.680 1.00 33.59 96 MET A C 1
ATOM 751 O O . MET A 1 96 ? 7.281 -33.038 -13.666 1.00 33.59 96 MET A O 1
ATOM 755 N N . ASN A 1 97 ? 8.673 -34.823 -13.631 1.00 38.31 97 ASN A N 1
ATOM 756 C CA . ASN A 1 97 ? 9.879 -34.464 -14.378 1.00 38.31 97 ASN A CA 1
ATOM 757 C C . ASN A 1 97 ? 10.550 -33.089 -14.212 1.00 38.31 97 ASN A C 1
ATOM 759 O O . ASN A 1 97 ? 10.156 -32.064 -14.765 1.00 38.31 97 ASN A O 1
ATOM 763 N N . LEU A 1 98 ? 11.732 -33.177 -13.587 1.00 43.50 98 LEU A N 1
ATOM 764 C CA . LEU A 1 98 ? 12.913 -32.384 -13.906 1.00 43.50 98 LEU A CA 1
ATOM 765 C C . LEU A 1 98 ? 13.204 -32.403 -15.416 1.00 43.50 98 LEU A C 1
ATOM 767 O O . LEU A 1 98 ? 13.326 -33.465 -16.020 1.00 43.50 98 LEU A O 1
ATOM 771 N N . SER A 1 99 ? 13.456 -31.227 -15.987 1.00 46.81 99 SER A N 1
ATOM 772 C CA . SER A 1 99 ? 14.273 -31.087 -17.191 1.00 46.81 99 SER A CA 1
ATOM 773 C C . SER A 1 99 ? 15.191 -29.886 -17.026 1.00 46.81 99 SER A C 1
ATOM 775 O O . SER A 1 99 ? 14.761 -28.733 -17.059 1.00 46.81 99 SER A O 1
ATOM 777 N N . ASN A 1 100 ? 16.477 -30.192 -16.895 1.00 41.09 100 ASN A N 1
ATOM 778 C CA . ASN A 1 100 ? 17.585 -29.278 -17.114 1.00 41.09 100 ASN A CA 1
ATOM 779 C C . ASN A 1 100 ? 17.472 -28.624 -18.497 1.00 41.09 100 ASN A C 1
ATOM 781 O O . ASN A 1 100 ? 17.243 -29.320 -19.486 1.00 41.09 100 ASN A O 1
ATOM 785 N N . LYS A 1 101 ? 17.721 -27.314 -18.577 1.00 49.22 101 LYS A N 1
ATOM 786 C CA . LYS A 1 101 ? 18.380 -26.707 -19.739 1.00 49.22 101 LYS A CA 1
ATOM 787 C C . LYS A 1 101 ? 19.389 -25.674 -19.262 1.00 49.22 101 LYS A C 1
ATOM 789 O O . LYS A 1 101 ? 19.053 -24.559 -18.870 1.00 49.22 101 LYS A O 1
ATOM 794 N N . GLU A 1 102 ? 20.635 -26.122 -19.285 1.00 42.47 102 GLU A N 1
ATOM 795 C CA . GLU A 1 102 ? 21.825 -25.299 -19.403 1.00 42.47 102 GLU A CA 1
ATOM 796 C C . GLU A 1 102 ? 21.775 -24.447 -20.680 1.00 42.47 102 GLU A C 1
ATOM 798 O O . GLU A 1 102 ? 21.152 -24.817 -21.674 1.00 42.47 102 GLU A O 1
ATOM 803 N N . GLY A 1 103 ? 22.527 -23.346 -20.657 1.00 41.19 103 GLY A N 1
ATOM 804 C CA . GLY A 1 103 ? 23.120 -22.772 -21.860 1.00 41.19 103 GLY A CA 1
ATOM 805 C C . GLY A 1 103 ? 22.286 -21.720 -22.585 1.00 41.19 103 GLY A C 1
ATOM 806 O O . GLY A 1 103 ? 21.471 -22.035 -23.439 1.00 41.19 103 GLY A O 1
ATOM 807 N N . MET A 1 104 ? 22.600 -20.444 -22.345 1.00 39.22 104 MET A N 1
ATOM 808 C CA . MET A 1 104 ? 23.057 -19.567 -23.432 1.00 39.22 104 MET A CA 1
ATOM 809 C C . MET A 1 104 ? 23.587 -18.242 -22.876 1.00 39.22 104 MET A C 1
ATOM 811 O O . MET A 1 104 ? 22.856 -17.297 -22.578 1.00 39.22 104 MET A O 1
ATOM 815 N N . LEU A 1 105 ? 24.915 -18.173 -22.801 1.00 49.91 105 LEU A N 1
ATOM 816 C CA . LEU A 1 105 ? 25.659 -16.932 -22.936 1.00 49.91 105 LEU A CA 1
ATOM 817 C C . LEU A 1 105 ? 25.418 -16.399 -24.353 1.00 49.91 105 LEU A C 1
ATOM 819 O O . LEU A 1 105 ? 25.894 -16.975 -25.326 1.00 49.91 105 LEU A O 1
ATOM 823 N N . SER A 1 106 ? 24.709 -15.280 -24.486 1.00 46.56 106 SER A N 1
ATOM 824 C CA . SER A 1 106 ? 24.817 -14.461 -25.692 1.00 46.56 106 SER A CA 1
ATOM 825 C C . SER A 1 106 ? 24.834 -12.985 -25.322 1.00 46.56 106 SER A C 1
ATOM 827 O O . SER A 1 106 ? 23.817 -12.374 -24.984 1.00 46.56 106 SER A O 1
ATOM 829 N N . SER A 1 107 ? 26.034 -12.428 -25.393 1.00 48.19 107 SER A N 1
ATOM 830 C CA . SER A 1 107 ? 26.346 -11.009 -25.351 1.00 48.19 107 SER A CA 1
ATOM 831 C C . SER A 1 107 ? 25.627 -10.270 -26.483 1.00 48.19 107 SER A C 1
ATOM 833 O O . SER A 1 107 ? 26.138 -10.176 -27.597 1.00 48.19 107 SER A O 1
ATOM 835 N N . LYS A 1 108 ? 24.452 -9.691 -26.215 1.00 48.53 108 LYS A N 1
ATOM 836 C CA . LYS A 1 108 ? 23.853 -8.700 -27.121 1.00 48.53 108 LYS A CA 1
ATOM 837 C C . LYS A 1 108 ? 24.483 -7.335 -26.859 1.00 48.53 108 LYS A C 1
ATOM 839 O O . LYS A 1 108 ? 24.027 -6.561 -26.020 1.00 48.53 108 LYS A O 1
ATOM 844 N N . ARG A 1 109 ? 25.560 -7.061 -27.601 1.00 48.19 109 ARG A N 1
ATOM 845 C CA . ARG A 1 109 ? 26.085 -5.708 -27.818 1.00 48.19 109 ARG A CA 1
ATOM 846 C C . ARG A 1 109 ? 24.951 -4.839 -28.367 1.00 48.19 109 ARG A C 1
ATOM 848 O O . ARG A 1 109 ? 24.350 -5.158 -29.391 1.00 48.19 109 ARG A O 1
ATOM 855 N N . LYS A 1 110 ? 24.651 -3.755 -27.657 1.00 57.16 110 LYS A N 1
ATOM 856 C CA . LYS A 1 110 ? 23.743 -2.698 -28.104 1.00 57.16 110 LYS A CA 1
ATOM 857 C C . LYS A 1 110 ? 24.395 -2.025 -29.316 1.00 57.16 110 LYS A C 1
ATOM 859 O O . LYS A 1 110 ? 25.496 -1.495 -29.181 1.00 57.16 110 LYS A O 1
ATOM 864 N N . ARG A 1 111 ? 23.751 -2.084 -30.485 1.00 47.94 111 ARG A N 1
ATOM 865 C CA . ARG A 1 111 ? 24.137 -1.265 -31.640 1.00 47.94 111 ARG A CA 1
ATOM 866 C C . ARG A 1 111 ? 23.960 0.200 -31.237 1.00 47.94 111 ARG A C 1
ATOM 868 O O . ARG A 1 111 ? 22.882 0.591 -30.792 1.00 47.94 111 ARG A O 1
ATOM 875 N N . LEU A 1 112 ? 25.059 0.944 -31.281 1.00 48.12 112 LEU A N 1
ATOM 876 C CA . LEU A 1 112 ? 25.072 2.392 -31.139 1.00 48.12 112 LEU A CA 1
ATOM 877 C C . LEU A 1 112 ? 24.328 2.984 -32.334 1.00 48.12 112 LEU A C 1
ATOM 879 O O . LEU A 1 112 ? 24.559 2.567 -33.465 1.00 48.12 112 LEU A O 1
ATOM 883 N N . ASN A 1 113 ? 23.426 3.916 -32.035 1.00 46.22 113 ASN A N 1
ATOM 884 C CA . ASN A 1 113 ? 22.766 4.764 -33.014 1.00 46.22 113 ASN A CA 1
ATOM 885 C C . ASN A 1 113 ? 23.820 5.411 -33.916 1.00 46.22 113 ASN A C 1
ATOM 887 O O . ASN A 1 113 ? 24.624 6.224 -33.458 1.00 46.22 113 ASN A O 1
ATOM 891 N N . GLU A 1 114 ? 23.779 5.051 -35.191 1.00 53.72 114 GLU A N 1
ATOM 892 C CA . GLU A 1 114 ? 24.252 5.897 -36.276 1.00 53.72 114 GLU A CA 1
ATOM 893 C C . GLU A 1 114 ? 23.360 7.144 -36.313 1.00 53.72 114 GLU A C 1
ATOM 895 O O . GLU A 1 114 ? 22.136 7.035 -36.234 1.00 53.72 114 GLU A O 1
ATOM 900 N N . GLY A 1 115 ? 23.968 8.328 -36.397 1.00 54.66 115 GLY A N 1
ATOM 901 C CA . GLY A 1 115 ? 23.228 9.569 -36.645 1.00 54.66 115 GLY A CA 1
ATOM 902 C C . GLY A 1 115 ? 23.431 10.688 -35.626 1.00 54.66 115 GLY A C 1
ATOM 903 O O . GLY A 1 115 ? 22.462 11.227 -35.109 1.00 54.66 115 GLY A O 1
ATOM 904 N N . HIS A 1 116 ? 24.682 11.034 -35.325 1.00 51.88 116 HIS A N 1
ATOM 905 C CA . HIS A 1 116 ? 25.171 12.418 -35.395 1.00 51.88 116 HIS A CA 1
ATOM 906 C C . HIS A 1 116 ? 26.662 12.407 -35.059 1.00 51.88 116 HIS A C 1
ATOM 908 O O . HIS A 1 116 ? 27.071 12.488 -33.902 1.00 51.88 116 HIS A O 1
ATOM 914 N N . VAL A 1 117 ? 27.488 12.274 -36.097 1.00 50.59 117 VAL A N 1
ATOM 915 C CA . VAL A 1 117 ? 28.913 12.588 -36.001 1.00 50.59 117 VAL A CA 1
ATOM 916 C C . VAL A 1 117 ? 28.997 14.106 -35.886 1.00 50.59 117 VAL A C 1
ATOM 918 O O . VAL A 1 117 ? 29.004 14.819 -36.884 1.00 50.59 117 VAL A O 1
ATOM 921 N N . ILE A 1 118 ? 28.974 14.615 -34.656 1.00 54.84 118 ILE A N 1
ATOM 922 C CA . ILE A 1 118 ? 29.459 15.965 -34.393 1.00 54.84 118 ILE A CA 1
ATOM 923 C C . ILE A 1 118 ? 30.965 15.858 -34.590 1.00 54.84 118 ILE A C 1
ATOM 925 O O . ILE A 1 118 ? 31.647 15.181 -33.821 1.00 54.84 118 ILE A O 1
ATOM 929 N N . HIS A 1 119 ? 31.455 16.443 -35.678 1.00 53.47 119 HIS A N 1
ATOM 930 C CA . HIS A 1 119 ? 32.878 16.575 -35.939 1.00 53.47 119 HIS A CA 1
ATOM 931 C C . HIS A 1 119 ? 33.453 17.407 -34.786 1.00 53.47 119 HIS A C 1
ATOM 933 O O . HIS A 1 119 ? 33.286 18.626 -34.754 1.00 53.47 119 HIS A O 1
ATOM 939 N N . GLU A 1 120 ? 34.042 16.748 -33.782 1.00 50.09 120 GLU A N 1
ATOM 940 C CA . GLU A 1 120 ? 34.792 17.442 -32.739 1.00 50.09 120 GLU A CA 1
ATOM 941 C C . GLU A 1 120 ? 35.938 18.162 -33.452 1.00 50.09 120 GLU A C 1
ATOM 943 O O . GLU A 1 120 ? 36.849 17.541 -34.004 1.00 50.09 120 GLU A O 1
ATOM 948 N N . THR A 1 121 ? 35.848 19.487 -33.520 1.00 67.31 121 THR A N 1
ATOM 949 C CA . THR A 1 121 ? 36.937 20.315 -34.020 1.00 67.31 121 THR A CA 1
ATOM 950 C C . THR A 1 121 ? 38.127 20.151 -33.078 1.00 67.31 121 THR A C 1
ATOM 952 O O . THR A 1 121 ? 37.959 19.981 -31.866 1.00 67.31 121 THR A O 1
ATOM 955 N N . CYS A 1 122 ? 39.340 20.174 -33.638 1.00 65.56 122 CYS A N 1
ATOM 956 C CA . CYS A 1 122 ? 40.598 19.994 -32.903 1.00 65.56 122 CYS A CA 1
ATOM 957 C C . CYS A 1 122 ? 40.645 20.848 -31.615 1.00 65.56 122 CYS A C 1
ATOM 959 O O . CYS A 1 122 ? 41.074 20.389 -30.553 1.00 65.56 122 CYS A O 1
ATOM 961 N N . ASP A 1 123 ? 40.062 22.045 -31.669 1.00 65.44 123 ASP A N 1
ATOM 962 C CA . ASP A 1 123 ? 39.991 23.005 -30.567 1.00 65.44 123 ASP A CA 1
ATOM 963 C C . ASP A 1 123 ? 39.211 22.491 -29.342 1.00 65.44 123 ASP A C 1
ATOM 965 O O . ASP A 1 123 ? 39.572 22.771 -28.194 1.00 65.44 123 ASP A O 1
ATOM 969 N N . GLN A 1 124 ? 38.178 21.667 -29.544 1.00 66.94 124 GLN A N 1
ATOM 970 C CA . GLN A 1 124 ? 37.360 21.135 -28.452 1.00 66.94 124 GLN A CA 1
ATOM 971 C C . GLN A 1 124 ? 38.085 20.021 -27.675 1.00 66.94 124 GLN A C 1
ATOM 973 O O . GLN A 1 124 ? 37.900 19.870 -26.459 1.00 66.94 124 GLN A O 1
ATOM 978 N N . ALA A 1 125 ? 38.974 19.283 -28.347 1.00 66.44 125 ALA A N 1
ATOM 979 C CA . ALA A 1 125 ? 39.844 18.294 -27.716 1.00 66.44 125 ALA A CA 1
ATOM 980 C C . ALA A 1 125 ? 40.923 18.963 -26.842 1.00 66.44 125 ALA A C 1
ATOM 982 O O . ALA A 1 125 ? 41.184 18.503 -25.723 1.00 66.44 125 ALA A O 1
ATOM 983 N N . HIS A 1 126 ? 41.490 20.088 -27.298 1.00 70.62 126 HIS A N 1
ATOM 984 C CA . HIS A 1 126 ? 42.451 20.882 -26.524 1.00 70.62 126 HIS A CA 1
ATOM 985 C C . HIS A 1 126 ? 41.834 21.455 -25.241 1.00 70.62 126 HIS A C 1
ATOM 987 O O . HIS A 1 126 ? 42.443 21.355 -24.171 1.00 70.62 126 HIS A O 1
ATOM 993 N N . LEU A 1 127 ? 40.593 21.951 -25.304 1.00 73.06 127 LEU A N 1
ATOM 994 C CA . LEU A 1 127 ? 39.891 22.488 -24.135 1.00 73.06 127 LEU A CA 1
ATOM 995 C C . LEU A 1 127 ? 39.642 21.411 -23.064 1.00 73.06 127 LEU A C 1
ATOM 997 O O . LEU A 1 127 ? 39.908 21.624 -21.879 1.00 73.06 127 LEU A O 1
ATOM 1001 N N . ARG A 1 128 ? 39.214 20.204 -23.466 1.00 70.38 128 ARG A N 1
ATOM 1002 C CA . ARG A 1 128 ? 39.029 19.080 -22.528 1.00 70.38 128 ARG A CA 1
ATOM 1003 C C . ARG A 1 128 ? 40.348 18.611 -21.909 1.00 70.38 128 ARG A C 1
ATOM 1005 O O . ARG A 1 128 ? 40.358 18.210 -20.744 1.00 70.38 128 ARG A O 1
ATOM 1012 N N . ARG A 1 129 ? 41.456 18.653 -22.658 1.00 72.81 129 ARG A N 1
ATOM 1013 C CA . ARG A 1 129 ? 42.788 18.294 -22.143 1.00 72.81 129 ARG A CA 1
ATOM 1014 C C . ARG A 1 129 ? 43.294 19.326 -21.131 1.00 72.81 129 ARG A C 1
ATOM 1016 O O . ARG A 1 129 ? 43.809 18.929 -20.091 1.00 72.81 129 ARG A O 1
ATOM 1023 N N . SER A 1 130 ? 43.069 20.615 -21.392 1.00 79.31 130 SER A N 1
ATOM 1024 C CA . SER A 1 130 ? 43.406 21.719 -20.481 1.00 79.31 130 SER A CA 1
ATOM 1025 C C . SER A 1 130 ? 42.648 21.630 -19.149 1.00 79.31 130 SER A C 1
ATOM 1027 O O . SER A 1 130 ? 43.268 21.683 -18.089 1.00 79.31 130 SER A O 1
ATOM 1029 N N . ILE A 1 131 ? 41.334 21.368 -19.178 1.00 78.00 131 ILE A N 1
ATOM 1030 C CA . ILE A 1 131 ? 40.521 21.218 -17.955 1.00 78.00 131 ILE A CA 1
ATOM 1031 C C . ILE A 1 131 ? 41.036 20.063 -17.080 1.00 78.00 131 ILE A C 1
ATOM 1033 O O . ILE A 1 131 ? 41.181 20.216 -15.868 1.00 78.00 131 ILE A O 1
ATOM 1037 N N . ARG A 1 132 ? 41.386 18.919 -17.687 1.00 75.94 132 ARG A N 1
ATOM 1038 C CA . ARG A 1 132 ? 41.934 17.768 -16.945 1.00 75.94 132 ARG A CA 1
ATOM 1039 C C . ARG A 1 132 ? 43.299 18.061 -16.316 1.00 75.94 132 ARG A C 1
ATOM 1041 O O . ARG A 1 132 ? 43.580 17.532 -15.244 1.00 75.94 132 ARG A O 1
ATOM 1048 N N . LEU A 1 133 ? 44.134 18.877 -16.964 1.00 76.69 133 LEU A N 1
ATOM 1049 C CA . LEU A 1 133 ? 45.433 19.286 -16.420 1.00 76.69 133 LEU A CA 1
ATOM 1050 C C . LEU A 1 133 ? 45.268 20.257 -15.245 1.00 76.69 133 LEU A C 1
ATOM 1052 O O . LEU A 1 133 ? 45.892 20.046 -14.208 1.00 76.69 133 LEU A O 1
ATOM 1056 N N . MET A 1 134 ? 44.358 21.232 -15.347 1.00 78.00 134 MET A N 1
ATOM 1057 C CA . MET A 1 134 ? 44.070 22.151 -14.238 1.00 78.00 134 MET A CA 1
ATOM 1058 C C . MET A 1 134 ? 43.503 21.427 -13.005 1.00 78.00 134 MET A C 1
ATOM 1060 O O . MET A 1 134 ? 43.903 21.718 -11.875 1.00 78.00 134 MET A O 1
ATOM 1064 N N . ASP A 1 135 ? 42.627 20.434 -13.194 1.00 74.44 135 ASP A N 1
ATOM 1065 C CA . ASP A 1 135 ? 42.113 19.613 -12.088 1.00 74.44 135 ASP A CA 1
ATOM 1066 C C . ASP A 1 135 ? 43.204 18.744 -11.435 1.00 74.44 135 ASP A C 1
ATOM 1068 O O . ASP A 1 135 ? 43.173 18.506 -10.221 1.00 74.44 135 ASP A O 1
ATOM 1072 N N . ALA A 1 136 ? 44.188 18.280 -12.212 1.00 69.62 136 ALA A N 1
ATOM 1073 C CA . ALA A 1 136 ? 45.327 17.519 -11.701 1.00 69.62 136 ALA A CA 1
ATOM 1074 C C . ALA A 1 136 ? 46.306 18.406 -10.909 1.00 69.62 136 ALA A C 1
ATOM 1076 O O . ALA A 1 136 ? 46.720 18.026 -9.810 1.00 69.62 136 ALA A O 1
ATOM 1077 N N . GLU A 1 137 ? 46.614 19.610 -11.398 1.00 75.56 137 GLU A N 1
ATOM 1078 C CA . GLU A 1 137 ? 47.450 20.584 -10.682 1.00 75.56 137 GLU A CA 1
ATOM 1079 C C . GLU A 1 137 ? 46.803 21.041 -9.372 1.00 75.56 137 GLU A C 1
ATOM 1081 O O . GLU A 1 137 ? 47.466 21.109 -8.334 1.00 75.56 137 GLU A O 1
ATOM 1086 N N . LYS A 1 138 ? 45.484 21.274 -9.375 1.00 75.50 138 LYS A N 1
ATOM 1087 C CA . LYS A 1 138 ? 44.740 21.635 -8.162 1.00 75.50 138 LYS A CA 1
ATOM 1088 C C . LYS A 1 138 ? 44.805 20.527 -7.106 1.00 75.50 138 LYS A C 1
ATOM 1090 O O . LYS A 1 138 ? 44.963 20.826 -5.922 1.00 75.50 138 LYS A O 1
ATOM 1095 N N . LYS A 1 139 ? 44.755 19.252 -7.516 1.00 69.00 139 LYS A N 1
ATOM 1096 C CA . LYS A 1 139 ? 44.938 18.102 -6.610 1.00 69.00 139 LYS A CA 1
ATOM 1097 C C . LYS A 1 139 ? 46.359 18.012 -6.053 1.00 69.00 139 LYS A C 1
ATOM 1099 O O . LYS A 1 139 ? 46.503 17.827 -4.848 1.00 69.00 139 LYS A O 1
ATOM 1104 N N . MET A 1 140 ? 47.386 18.200 -6.883 1.00 67.44 140 MET A N 1
ATOM 1105 C CA . MET A 1 140 ? 48.783 18.203 -6.420 1.00 67.44 140 MET A CA 1
ATOM 1106 C C . MET A 1 140 ? 49.059 19.341 -5.428 1.00 67.44 140 MET A C 1
ATOM 1108 O O . MET A 1 140 ? 49.726 19.138 -4.414 1.00 67.44 140 MET A O 1
ATOM 1112 N N . LYS A 1 141 ? 48.485 20.529 -5.657 1.00 68.50 141 LYS A N 1
ATOM 1113 C CA . LYS A 1 141 ? 48.656 21.685 -4.764 1.00 68.50 141 LYS A CA 1
ATOM 1114 C C . LYS A 1 141 ? 48.003 21.470 -3.394 1.00 68.50 141 LYS A C 1
ATOM 1116 O O . LYS A 1 141 ? 48.584 21.848 -2.381 1.00 68.50 141 LYS A O 1
ATOM 1121 N N . ILE A 1 142 ? 46.846 20.801 -3.343 1.00 64.50 142 ILE A N 1
ATOM 1122 C CA . ILE A 1 142 ? 46.206 20.390 -2.080 1.00 64.50 142 ILE A CA 1
ATOM 1123 C C . ILE A 1 142 ? 47.075 19.364 -1.340 1.00 64.50 142 ILE A C 1
ATOM 1125 O O . ILE A 1 142 ? 47.244 19.471 -0.129 1.00 64.50 142 ILE A O 1
ATOM 1129 N N . GLN A 1 143 ? 47.671 18.413 -2.061 1.00 58.28 143 GLN A N 1
ATOM 1130 C CA . GLN A 1 143 ? 48.512 17.373 -1.467 1.00 58.28 143 GLN A CA 1
ATOM 1131 C C . GLN A 1 143 ? 49.806 17.943 -0.856 1.00 58.28 143 GLN A C 1
ATOM 1133 O O . GLN A 1 143 ? 50.214 17.533 0.230 1.00 58.28 143 GLN A O 1
ATOM 1138 N N . ASN A 1 144 ? 50.404 18.954 -1.492 1.00 60.91 144 ASN A N 1
ATOM 1139 C CA . ASN A 1 144 ? 51.603 19.620 -0.974 1.00 60.91 144 ASN A CA 1
ATOM 1140 C C . ASN A 1 144 ? 51.324 20.506 0.251 1.00 60.91 144 ASN A C 1
ATOM 1142 O O . ASN A 1 144 ? 52.182 20.613 1.125 1.00 60.91 144 ASN A O 1
ATOM 1146 N N . LEU A 1 145 ? 50.119 21.072 0.378 1.00 58.88 145 LEU A N 1
ATOM 1147 C CA . LEU A 1 145 ? 49.708 21.828 1.571 1.00 58.88 145 LEU A CA 1
ATOM 1148 C C . LEU A 1 145 ? 49.449 20.927 2.792 1.00 58.88 145 LEU A C 1
ATOM 1150 O O . LEU A 1 145 ? 49.549 21.388 3.926 1.00 58.88 145 LEU A O 1
ATOM 1154 N N . THR A 1 146 ? 49.164 19.639 2.588 1.00 53.47 146 THR A N 1
ATOM 1155 C CA . THR A 1 146 ? 48.953 18.676 3.683 1.00 53.47 146 THR A CA 1
ATOM 1156 C C . THR A 1 146 ? 50.230 17.989 4.177 1.00 53.47 146 THR A C 1
ATOM 1158 O O . THR A 1 146 ? 50.200 17.340 5.219 1.00 53.47 146 THR A O 1
ATOM 1161 N N . ASN A 1 147 ? 51.364 18.159 3.489 1.00 58.00 147 ASN A N 1
ATOM 1162 C CA . ASN A 1 147 ? 52.623 17.477 3.826 1.00 58.00 147 ASN A CA 1
ATOM 1163 C C . ASN A 1 147 ? 53.486 18.218 4.868 1.00 58.00 147 ASN A C 1
ATOM 1165 O O . ASN A 1 147 ? 54.528 17.707 5.271 1.00 58.00 147 ASN A O 1
ATOM 1169 N N . GLY A 1 148 ? 53.053 19.398 5.324 1.00 54.72 148 GLY A N 1
ATOM 1170 C CA . GLY A 1 148 ? 53.751 20.214 6.325 1.00 54.72 148 GLY A CA 1
ATOM 1171 C C . GLY A 1 148 ? 53.186 20.134 7.746 1.00 54.72 148 GLY A C 1
ATOM 1172 O O . GLY A 1 148 ? 53.625 20.897 8.603 1.00 54.72 148 GLY A O 1
ATOM 1173 N N . GLN A 1 149 ? 52.210 19.262 8.030 1.00 58.12 149 GLN A N 1
ATOM 1174 C CA . GLN A 1 149 ? 51.774 19.088 9.416 1.00 58.12 149 GLN A CA 1
ATOM 1175 C C . GLN A 1 149 ? 52.807 18.262 10.199 1.00 58.12 149 GLN A C 1
ATOM 1177 O O . GLN A 1 149 ? 53.220 17.196 9.732 1.00 58.12 149 GLN A O 1
ATOM 1182 N N . PRO A 1 150 ? 53.232 18.727 11.391 1.00 54.34 150 PRO A N 1
ATOM 1183 C CA . PRO A 1 150 ? 54.141 17.978 12.243 1.00 54.34 150 PRO A CA 1
ATOM 1184 C C . PRO A 1 150 ? 53.547 16.598 12.505 1.00 54.34 150 PRO A C 1
ATOM 1186 O O . PRO A 1 150 ? 52.352 16.469 12.780 1.00 54.34 150 PRO A O 1
ATOM 1189 N N . LYS A 1 151 ? 54.396 15.568 12.418 1.00 56.34 151 LYS A N 1
ATOM 1190 C CA . LYS A 1 151 ? 54.094 14.198 12.839 1.00 56.34 151 LYS A CA 1
ATOM 1191 C C . LYS A 1 151 ? 53.755 14.221 14.330 1.00 56.34 151 LYS A C 1
ATOM 1193 O O . LYS A 1 151 ? 54.599 13.933 15.175 1.00 56.34 151 LYS A O 1
ATOM 1198 N N . LEU A 1 152 ? 52.519 14.585 14.663 1.00 55.22 152 LEU A N 1
ATOM 1199 C CA . LEU A 1 152 ? 51.953 14.345 15.975 1.00 55.22 152 LEU A CA 1
ATOM 1200 C C . LEU A 1 152 ? 52.025 12.839 16.161 1.00 55.22 152 LEU A C 1
ATOM 1202 O O . LEU A 1 152 ? 51.419 12.082 15.399 1.00 55.22 152 LEU A O 1
ATOM 1206 N N .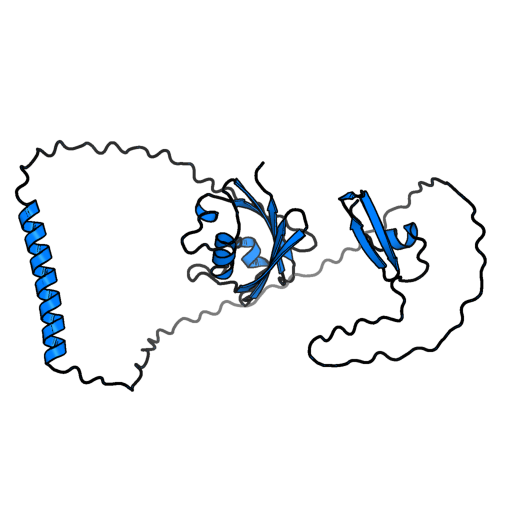 SER A 1 153 ? 52.862 12.437 17.120 1.00 51.03 153 SER A N 1
ATOM 1207 C CA . SER A 1 153 ? 53.095 11.050 17.492 1.00 51.03 153 SER A CA 1
ATOM 1208 C C . SER A 1 153 ? 51.775 10.299 17.425 1.00 51.03 153 SER A C 1
ATOM 1210 O O . SER A 1 153 ? 50.794 10.689 18.065 1.00 51.03 153 SER A O 1
ATOM 1212 N N . SER A 1 154 ? 51.733 9.255 16.602 1.00 53.72 154 SER A N 1
ATOM 1213 C CA . SER A 1 154 ? 50.618 8.332 16.564 1.00 53.72 154 SER A CA 1
ATOM 1214 C C . SER A 1 154 ? 50.591 7.621 17.915 1.00 53.72 154 SER A C 1
ATOM 1216 O O . SER A 1 154 ? 51.083 6.500 18.059 1.00 53.72 154 SER A O 1
ATOM 1218 N N . LYS A 1 155 ? 50.039 8.281 18.940 1.00 56.50 155 LYS A N 1
ATOM 1219 C CA . LYS A 1 155 ? 49.483 7.606 20.099 1.00 56.50 155 LYS A CA 1
ATOM 1220 C C . LYS A 1 155 ? 48.442 6.690 19.502 1.00 56.50 155 LYS A C 1
ATOM 1222 O O . LYS A 1 155 ? 47.363 7.122 19.112 1.00 56.50 155 LYS A O 1
ATOM 1227 N N . ARG A 1 156 ? 48.884 5.444 19.336 1.00 50.84 156 ARG A N 1
ATOM 1228 C CA . ARG A 1 156 ? 48.150 4.231 19.031 1.00 50.84 156 ARG A CA 1
ATOM 1229 C C . ARG A 1 156 ? 46.879 4.301 19.855 1.00 50.84 156 ARG A C 1
ATOM 1231 O O . ARG A 1 156 ? 46.854 3.885 21.012 1.00 50.84 156 ARG A O 1
ATOM 1238 N N . ASN A 1 157 ? 45.863 4.931 19.278 1.00 51.06 157 ASN A N 1
ATOM 1239 C CA . ASN A 1 157 ? 44.547 5.021 19.857 1.00 51.06 157 ASN A CA 1
ATOM 1240 C C . ASN A 1 157 ? 44.070 3.589 19.731 1.00 51.06 157 ASN A C 1
ATOM 1242 O O . ASN A 1 157 ? 43.651 3.151 18.659 1.00 51.06 157 ASN A O 1
ATOM 1246 N N . LYS A 1 158 ? 44.330 2.810 20.790 1.00 55.41 158 LYS A N 1
ATOM 1247 C CA . LYS A 1 158 ? 43.800 1.469 20.968 1.00 55.41 158 LYS A CA 1
ATOM 1248 C C . LYS A 1 158 ? 42.358 1.605 20.541 1.00 55.41 158 LYS A C 1
ATOM 1250 O O . LYS A 1 158 ? 41.648 2.421 21.125 1.00 55.41 158 LYS A O 1
ATOM 1255 N N . ASN A 1 159 ? 42.005 0.899 19.469 1.00 54.81 159 ASN A N 1
ATOM 1256 C CA . ASN A 1 159 ? 40.653 0.770 18.970 1.00 54.81 159 ASN A CA 1
ATOM 1257 C C . ASN A 1 159 ? 39.799 0.309 20.150 1.00 54.81 159 ASN A C 1
ATOM 1259 O O . ASN A 1 159 ? 39.587 -0.885 20.349 1.00 54.81 159 ASN A O 1
ATOM 1263 N N . GLN A 1 160 ? 39.346 1.253 20.974 1.00 56.94 160 GLN A N 1
ATOM 1264 C CA . GLN A 1 160 ? 38.199 1.067 21.815 1.00 56.94 160 GLN A CA 1
ATOM 1265 C C . GLN A 1 160 ? 37.124 0.849 20.776 1.00 56.94 160 GLN A C 1
ATOM 1267 O O . GLN A 1 160 ? 36.677 1.791 20.118 1.00 56.94 160 GLN A O 1
ATOM 1272 N N . LYS A 1 161 ? 36.824 -0.433 20.536 1.00 57.88 161 LYS A N 1
ATOM 1273 C CA . LYS A 1 161 ? 35.571 -0.870 19.953 1.00 57.88 161 LYS A CA 1
ATOM 1274 C C . LYS A 1 161 ? 34.532 -0.111 20.757 1.00 57.88 161 LYS A C 1
ATOM 1276 O O . LYS A 1 161 ? 34.175 -0.522 21.856 1.00 57.88 161 LYS A O 1
ATOM 1281 N N . LYS A 1 162 ? 34.132 1.062 20.259 1.00 51.56 162 LYS A N 1
ATOM 1282 C CA . LYS A 1 162 ? 32.918 1.717 20.695 1.00 51.56 162 LYS A CA 1
ATOM 1283 C C . LYS A 1 162 ? 31.896 0.658 20.367 1.00 51.56 162 LYS A C 1
ATOM 1285 O O . LYS A 1 162 ? 31.582 0.453 19.194 1.00 51.56 162 LYS A O 1
ATOM 1290 N N . ASN A 1 163 ? 31.508 -0.091 21.393 1.00 51.06 163 ASN A N 1
ATOM 1291 C CA . ASN A 1 163 ? 30.356 -0.954 21.382 1.00 51.06 163 ASN A CA 1
ATOM 1292 C C . ASN A 1 163 ? 29.213 0.007 21.094 1.00 51.06 163 ASN A C 1
ATOM 1294 O O . ASN A 1 163 ? 28.606 0.557 22.007 1.00 51.06 163 ASN A O 1
ATOM 1298 N N . ARG A 1 164 ? 29.004 0.312 19.804 1.00 56.53 164 ARG A N 1
ATOM 1299 C CA . ARG A 1 164 ? 27.753 0.879 19.341 1.00 56.53 164 ARG A CA 1
ATOM 1300 C C . ARG A 1 164 ? 26.745 -0.076 19.947 1.00 56.53 164 ARG A C 1
ATOM 1302 O O . ARG A 1 164 ? 26.866 -1.271 19.653 1.00 56.53 164 ARG A O 1
ATOM 1309 N N . PRO A 1 165 ? 25.866 0.394 20.847 1.00 49.38 165 PRO A N 1
ATOM 1310 C CA . PRO A 1 165 ? 24.825 -0.468 21.355 1.00 49.38 165 PRO A CA 1
ATOM 1311 C C . PRO A 1 165 ? 24.201 -1.068 20.107 1.00 49.38 165 PRO A C 1
ATOM 1313 O O . PRO A 1 165 ? 23.801 -0.324 19.205 1.00 49.38 165 PRO A O 1
ATOM 1316 N N . LEU A 1 166 ? 24.275 -2.397 19.986 1.00 47.19 166 LEU A N 1
ATOM 1317 C CA . LEU A 1 166 ? 23.486 -3.113 19.006 1.00 47.19 166 LEU A CA 1
ATOM 1318 C C . LEU A 1 166 ? 22.068 -2.748 19.403 1.00 47.19 166 LEU A C 1
ATOM 1320 O O . LEU A 1 166 ? 21.487 -3.348 20.305 1.00 47.19 166 LEU A O 1
ATOM 1324 N N . THR A 1 167 ? 21.548 -1.691 18.785 1.00 50.12 167 THR A N 1
ATOM 1325 C CA . THR A 1 167 ? 20.130 -1.471 18.640 1.00 50.12 167 THR A CA 1
ATOM 1326 C C . THR A 1 167 ? 19.681 -2.770 18.021 1.00 50.12 167 THR A C 1
ATOM 1328 O O . THR A 1 167 ? 19.932 -3.003 16.839 1.00 50.12 167 THR A O 1
ATOM 1331 N N . LYS A 1 168 ? 19.196 -3.686 18.876 1.00 53.59 168 LYS A N 1
ATOM 1332 C CA . LYS A 1 168 ? 18.635 -4.972 18.489 1.00 53.59 168 LYS A CA 1
ATOM 1333 C C . LYS A 1 168 ? 17.687 -4.606 17.373 1.00 53.59 168 LYS A C 1
ATOM 1335 O O . LYS A 1 168 ? 16.662 -3.979 17.639 1.00 53.59 168 LYS A O 1
ATOM 1340 N N . ALA A 1 169 ? 18.113 -4.852 16.135 1.00 50.84 169 ALA A N 1
ATOM 1341 C CA . ALA A 1 169 ? 17.312 -4.533 14.981 1.00 50.84 169 ALA A CA 1
ATOM 1342 C C . ALA A 1 169 ? 16.032 -5.298 15.250 1.00 50.84 169 ALA A C 1
ATOM 1344 O O . ALA A 1 169 ? 16.067 -6.520 15.401 1.00 50.84 169 ALA A O 1
ATOM 1345 N N . PHE A 1 170 ? 14.951 -4.561 15.482 1.00 49.44 170 PHE A N 1
ATOM 1346 C CA . PHE A 1 170 ? 13.659 -5.137 15.777 1.00 49.44 170 PHE A CA 1
ATOM 1347 C C . PHE A 1 170 ? 13.224 -5.775 14.458 1.00 49.44 170 PHE A C 1
ATOM 1349 O O . PHE A 1 170 ? 12.491 -5.188 13.667 1.00 49.44 170 PHE A O 1
ATOM 1356 N N . ILE A 1 171 ? 13.750 -6.969 14.169 1.00 57.41 171 ILE A N 1
ATOM 1357 C CA . ILE A 1 171 ? 13.275 -7.866 13.123 1.00 57.41 171 ILE A CA 1
ATOM 1358 C C . ILE A 1 171 ? 11.988 -8.461 13.693 1.00 57.41 171 ILE A C 1
ATOM 1360 O O . ILE A 1 171 ? 11.872 -9.653 13.966 1.00 57.41 171 ILE A O 1
ATOM 1364 N N . GLY A 1 172 ? 11.027 -7.583 13.983 1.00 70.75 172 GLY A N 1
ATOM 1365 C CA . GLY A 1 172 ? 9.680 -7.991 14.296 1.00 70.75 172 GLY A CA 1
ATOM 1366 C C . GLY A 1 172 ? 9.169 -8.681 13.049 1.00 70.75 172 GLY A C 1
ATOM 1367 O O . GLY A 1 172 ? 9.044 -8.043 12.001 1.00 70.75 172 GLY A O 1
ATOM 1368 N N . ARG A 1 173 ? 8.930 -9.992 13.138 1.00 84.81 173 ARG A N 1
ATOM 1369 C CA . ARG A 1 173 ? 8.198 -10.709 12.095 1.00 84.81 173 ARG A CA 1
ATOM 1370 C C . ARG A 1 173 ? 6.901 -9.942 11.846 1.00 84.81 173 ARG A C 1
ATOM 1372 O O . ARG A 1 173 ? 6.143 -9.691 12.784 1.00 84.81 173 ARG A O 1
ATOM 1379 N N . ILE A 1 174 ? 6.682 -9.532 10.600 1.00 91.38 174 ILE A N 1
ATOM 1380 C CA . ILE A 1 174 ? 5.445 -8.864 10.201 1.00 91.38 174 ILE A CA 1
ATOM 1381 C C . ILE A 1 174 ? 4.318 -9.875 10.422 1.00 91.38 174 ILE A C 1
ATOM 1383 O O . ILE A 1 174 ? 4.352 -10.971 9.868 1.00 91.38 174 ILE A O 1
ATOM 1387 N N . ARG A 1 175 ? 3.344 -9.533 11.270 1.00 94.19 175 ARG A N 1
ATOM 1388 C CA . ARG A 1 175 ? 2.161 -10.371 11.485 1.00 94.19 175 ARG A CA 1
ATOM 1389 C C . ARG A 1 175 ? 1.203 -10.141 10.324 1.00 94.19 175 ARG A C 1
ATOM 1391 O O . ARG A 1 175 ? 0.691 -9.035 10.165 1.00 94.19 175 ARG A O 1
ATOM 1398 N N . ILE A 1 176 ? 1.000 -11.180 9.525 1.00 96.75 176 ILE A N 1
ATOM 1399 C CA . ILE A 1 176 ? 0.064 -11.190 8.403 1.00 96.75 176 ILE A CA 1
ATOM 1400 C C . ILE A 1 176 ? -1.155 -11.988 8.849 1.00 96.75 176 ILE A C 1
ATOM 1402 O O . ILE A 1 176 ? -1.010 -13.102 9.353 1.00 96.75 176 ILE A O 1
ATOM 1406 N N . LYS A 1 177 ? -2.342 -11.409 8.695 1.00 97.44 177 LYS A N 1
ATOM 1407 C CA . LYS A 1 177 ? -3.623 -12.060 8.959 1.00 97.44 177 LYS A CA 1
ATOM 1408 C C . LYS A 1 177 ? -4.279 -12.386 7.623 1.00 97.44 177 LYS A C 1
ATOM 1410 O O . LYS A 1 177 ? -4.352 -11.523 6.752 1.00 97.44 177 LYS A O 1
ATOM 1415 N N . LYS A 1 178 ? -4.734 -13.625 7.464 1.00 97.44 178 LYS A N 1
ATOM 1416 C CA . LYS A 1 178 ? -5.605 -14.012 6.353 1.00 97.44 178 LYS A CA 1
ATOM 1417 C C . LYS A 1 178 ? -7.045 -13.712 6.765 1.00 97.44 178 LYS A C 1
ATOM 1419 O O . LYS A 1 178 ? -7.429 -14.051 7.881 1.00 97.44 178 LYS A O 1
ATOM 1424 N N . THR A 1 179 ? -7.799 -13.059 5.896 1.00 97.00 179 THR A N 1
ATOM 1425 C CA . THR A 1 179 ? -9.229 -12.775 6.063 1.00 97.00 179 THR A CA 1
ATOM 1426 C C . THR A 1 179 ? -10.011 -13.460 4.946 1.00 97.00 179 THR A C 1
ATOM 1428 O O . THR A 1 179 ? -9.418 -13.958 3.989 1.00 97.00 179 THR A O 1
ATOM 1431 N N . GLU A 1 180 ? -11.338 -13.496 5.056 1.00 95.12 180 GLU A N 1
ATOM 1432 C CA . GLU A 1 180 ? -12.212 -14.076 4.023 1.00 95.12 180 GLU A CA 1
ATOM 1433 C C . GLU A 1 180 ? -12.036 -13.390 2.661 1.00 95.12 180 GLU A C 1
ATOM 1435 O O . GLU A 1 180 ? -12.073 -14.039 1.621 1.00 95.12 180 GLU A O 1
ATOM 1440 N N . PHE A 1 181 ? -11.764 -12.082 2.671 1.00 93.75 181 PHE A N 1
ATOM 1441 C CA . PHE A 1 181 ? -11.643 -11.265 1.463 1.00 93.75 181 PHE A CA 1
ATOM 1442 C C . PHE A 1 181 ? -10.197 -11.070 0.980 1.00 93.75 181 PHE A C 1
ATOM 1444 O O . PHE A 1 181 ? -9.985 -10.462 -0.071 1.00 93.75 181 PHE A O 1
ATOM 1451 N N . GLY A 1 182 ? -9.191 -11.541 1.727 1.00 96.75 182 GLY A N 1
ATOM 1452 C CA . GLY A 1 182 ? -7.787 -11.418 1.334 1.00 96.75 182 GLY A CA 1
ATOM 1453 C C . GLY A 1 182 ? -6.802 -11.410 2.503 1.00 96.75 182 GLY A C 1
ATOM 1454 O O . GLY A 1 182 ? -6.777 -12.323 3.328 1.00 96.75 182 GLY A O 1
ATOM 1455 N N . PHE A 1 183 ? -5.916 -10.411 2.538 1.00 98.00 183 PHE A N 1
ATOM 1456 C CA . PHE A 1 183 ? -4.809 -10.359 3.499 1.00 98.00 183 PHE A CA 1
ATOM 1457 C C . PHE A 1 183 ? -4.664 -8.986 4.133 1.00 98.00 183 PHE A C 1
ATOM 1459 O O . PHE A 1 183 ? -4.740 -7.955 3.460 1.00 98.00 183 PHE A O 1
ATOM 1466 N N . GLU A 1 184 ? -4.356 -8.991 5.425 1.00 98.06 184 GLU A N 1
ATOM 1467 C CA . GLU A 1 184 ? -4.145 -7.788 6.213 1.00 98.06 184 GLU A CA 1
ATOM 1468 C C . GLU A 1 184 ? -2.810 -7.831 6.953 1.00 98.06 184 GLU A C 1
ATOM 1470 O O . GLU A 1 184 ? -2.397 -8.858 7.499 1.00 98.06 184 GLU A O 1
ATOM 1475 N N . TRP A 1 185 ? -2.118 -6.698 7.003 1.00 97.94 185 TRP A N 1
ATOM 1476 C CA . TRP A 1 185 ? -0.920 -6.551 7.823 1.00 97.94 185 TRP A CA 1
ATOM 1477 C C . TRP A 1 185 ? -0.757 -5.113 8.295 1.00 97.94 185 TRP A C 1
ATOM 1479 O O . TRP A 1 185 ? -1.240 -4.168 7.678 1.00 97.94 185 TRP A O 1
ATOM 1489 N N . THR A 1 186 ? -0.044 -4.935 9.401 1.00 97.31 186 THR A N 1
ATOM 1490 C CA . THR A 1 186 ? 0.187 -3.615 9.997 1.00 97.31 186 THR A CA 1
ATOM 1491 C C . THR A 1 186 ? 1.665 -3.276 10.012 1.00 97.31 186 THR A C 1
ATOM 1493 O O . THR A 1 186 ? 2.504 -4.142 10.275 1.00 97.31 186 THR A O 1
ATOM 1496 N N . ARG A 1 187 ? 1.995 -2.002 9.803 1.00 96.38 187 ARG A N 1
ATOM 1497 C CA . ARG A 1 187 ? 3.360 -1.488 9.913 1.00 96.38 187 ARG A CA 1
ATOM 1498 C C . ARG A 1 187 ? 3.373 -0.161 10.654 1.00 96.38 187 ARG A C 1
ATOM 1500 O O . ARG A 1 187 ? 2.634 0.752 10.304 1.00 96.38 187 ARG A O 1
ATOM 1507 N N . VAL A 1 188 ? 4.257 -0.049 11.639 1.00 96.56 188 VAL A N 1
ATOM 1508 C CA . VAL A 1 188 ? 4.561 1.237 12.273 1.00 96.56 188 VAL A CA 1
ATOM 1509 C C . VAL A 1 188 ? 5.466 2.032 11.338 1.00 96.56 188 VAL A C 1
ATOM 1511 O O . VAL A 1 188 ? 6.449 1.504 10.806 1.00 96.56 188 VAL A O 1
ATOM 1514 N N . VAL A 1 189 ? 5.126 3.294 11.119 1.00 96.50 189 VAL A N 1
ATOM 1515 C CA . VAL A 1 189 ? 5.914 4.234 10.334 1.00 96.50 189 VAL A CA 1
ATOM 1516 C C . VAL A 1 189 ? 7.194 4.536 11.095 1.00 96.50 189 VAL A C 1
ATOM 1518 O O . VAL A 1 189 ? 7.183 5.054 12.209 1.00 96.50 189 VAL A O 1
ATOM 1521 N N . THR A 1 190 ? 8.324 4.214 10.478 1.00 96.00 190 THR A N 1
ATOM 1522 C CA . THR A 1 190 ? 9.640 4.556 11.015 1.00 96.00 190 THR A CA 1
ATOM 1523 C C . THR A 1 190 ? 10.082 5.923 10.510 1.00 96.00 190 THR A C 1
ATOM 1525 O O . THR A 1 190 ? 9.610 6.406 9.479 1.00 96.00 190 THR A O 1
ATOM 1528 N N . GLU A 1 191 ? 11.072 6.521 11.171 1.00 95.94 191 GLU A N 1
ATOM 1529 C CA . GLU A 1 191 ? 11.669 7.785 10.726 1.00 95.94 191 GLU A CA 1
ATOM 1530 C C . GLU A 1 191 ? 12.124 7.728 9.257 1.00 95.94 191 GLU A 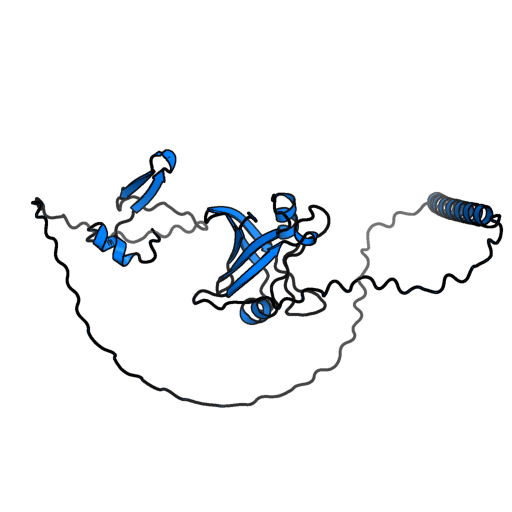C 1
ATOM 1532 O O . GLU A 1 191 ? 11.868 8.634 8.467 1.00 95.94 191 GLU A O 1
ATOM 1537 N N . ALA A 1 192 ? 12.719 6.607 8.840 1.00 94.19 192 ALA A N 1
ATOM 1538 C CA . ALA A 1 192 ? 13.156 6.407 7.462 1.00 94.19 192 ALA A CA 1
ATOM 1539 C C . ALA A 1 192 ? 12.000 6.419 6.442 1.00 94.19 192 ALA A C 1
ATOM 1541 O O . ALA A 1 192 ? 12.215 6.860 5.307 1.00 94.19 192 ALA A O 1
ATOM 1542 N N . MET A 1 193 ? 10.809 5.948 6.837 1.00 95.06 193 MET A N 1
ATOM 1543 C CA . MET A 1 193 ? 9.596 5.957 6.011 1.00 95.06 193 MET A CA 1
ATOM 1544 C C . MET A 1 193 ? 8.975 7.354 5.919 1.00 95.06 193 MET A C 1
ATOM 1546 O O . MET A 1 193 ? 8.546 7.730 4.833 1.00 95.06 193 MET A O 1
ATOM 1550 N N . ALA A 1 194 ? 8.976 8.117 7.016 1.00 96.25 194 ALA A N 1
ATOM 1551 C CA . ALA A 1 194 ? 8.397 9.463 7.086 1.00 96.25 194 ALA A CA 1
ATOM 1552 C C . ALA A 1 194 ? 9.266 10.553 6.422 1.00 96.25 194 ALA A C 1
ATOM 1554 O O . ALA A 1 194 ? 8.790 11.643 6.111 1.00 96.25 194 ALA A O 1
ATOM 1555 N N . ARG A 1 195 ? 10.559 10.289 6.177 1.00 95.56 195 ARG A N 1
ATOM 1556 C CA . ARG A 1 195 ? 11.461 11.261 5.529 1.00 95.56 195 ARG A CA 1
ATOM 1557 C C . ARG A 1 195 ? 10.931 11.704 4.158 1.00 95.56 195 ARG A C 1
ATOM 1559 O O . ARG A 1 195 ? 10.818 10.895 3.238 1.00 95.56 195 ARG A O 1
ATOM 1566 N N . LYS A 1 196 ? 10.748 13.019 3.986 1.00 95.25 196 LYS A N 1
ATOM 1567 C CA . LYS A 1 196 ? 10.279 13.650 2.733 1.00 95.25 196 LYS A CA 1
ATOM 1568 C C . LYS A 1 196 ? 11.287 13.567 1.576 1.00 95.25 196 LYS A C 1
ATOM 1570 O O . LYS A 1 196 ? 10.912 13.674 0.409 1.00 95.25 196 LYS A O 1
ATOM 1575 N N . TYR A 1 197 ? 12.569 13.370 1.877 1.00 93.94 197 TYR A N 1
ATOM 1576 C CA . TYR A 1 197 ? 13.635 13.279 0.879 1.00 93.94 197 TYR A CA 1
ATOM 157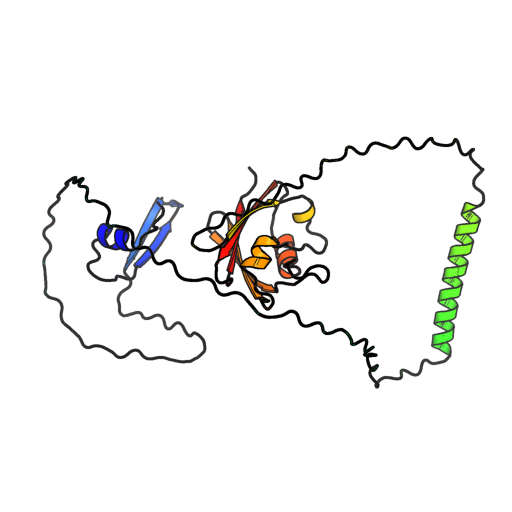7 C C . TYR A 1 197 ? 14.062 11.829 0.593 1.00 93.94 197 TYR A C 1
ATOM 1579 O O . TYR A 1 197 ? 13.968 10.928 1.436 1.00 93.94 197 TYR A O 1
ATOM 1587 N N . GLY A 1 198 ? 14.583 11.624 -0.618 1.00 93.38 198 GLY A N 1
ATOM 1588 C CA . GLY A 1 198 ? 15.016 10.325 -1.133 1.00 93.38 198 GLY A CA 1
ATOM 1589 C C . GLY A 1 198 ? 13.904 9.514 -1.803 1.00 93.38 198 GLY A C 1
ATOM 1590 O O . GLY A 1 198 ? 12.729 9.883 -1.805 1.00 93.38 198 GLY A O 1
ATOM 1591 N N . THR A 1 199 ? 14.293 8.394 -2.404 1.00 91.81 199 THR A N 1
ATOM 1592 C CA . THR A 1 199 ? 13.378 7.427 -3.015 1.00 91.81 199 THR A CA 1
ATOM 1593 C C . THR A 1 199 ? 12.832 6.500 -1.935 1.00 91.81 199 THR A C 1
ATOM 1595 O O . THR A 1 199 ? 13.520 5.605 -1.447 1.00 91.81 199 THR A O 1
ATOM 1598 N N . LYS A 1 200 ? 11.587 6.735 -1.514 1.00 95.25 200 LYS A N 1
ATOM 1599 C CA . LYS A 1 200 ? 10.886 5.816 -0.612 1.00 95.25 200 LYS A CA 1
ATOM 1600 C C . LYS A 1 200 ? 10.210 4.732 -1.423 1.00 95.25 200 LYS A C 1
ATOM 1602 O O . LYS A 1 200 ? 9.594 5.006 -2.448 1.00 95.25 200 LYS A O 1
ATOM 1607 N N . VAL A 1 201 ? 10.336 3.506 -0.944 1.00 96.81 201 VAL A N 1
ATOM 1608 C CA . VAL A 1 201 ? 9.708 2.334 -1.540 1.00 96.81 201 VAL A CA 1
ATOM 1609 C C . VAL A 1 201 ? 8.813 1.681 -0.498 1.00 96.81 201 VAL A C 1
ATOM 1611 O O . VAL A 1 201 ? 9.201 1.534 0.663 1.00 96.81 201 VAL A O 1
ATOM 1614 N N . LEU A 1 202 ? 7.605 1.314 -0.904 1.00 97.25 202 LEU A N 1
ATOM 1615 C CA . LEU A 1 202 ? 6.709 0.489 -0.112 1.00 97.25 202 LEU A CA 1
ATOM 1616 C C . LEU A 1 202 ? 6.965 -0.964 -0.486 1.00 97.25 202 LEU A C 1
ATOM 1618 O O . LEU A 1 202 ? 6.568 -1.403 -1.562 1.00 97.25 202 LEU A O 1
ATOM 1622 N N . HIS A 1 203 ? 7.648 -1.691 0.391 1.00 97.12 203 HIS A N 1
ATOM 1623 C CA . HIS A 1 203 ? 7.826 -3.130 0.236 1.00 97.12 203 HIS A CA 1
ATOM 1624 C C . HIS A 1 203 ? 6.559 -3.868 0.660 1.00 97.12 203 HIS A C 1
ATOM 1626 O O . HIS A 1 203 ? 6.053 -3.641 1.763 1.00 97.12 203 HIS A O 1
ATOM 1632 N N . ILE A 1 204 ? 6.099 -4.767 -0.205 1.00 97.38 204 ILE A N 1
ATOM 1633 C CA . ILE A 1 204 ? 5.015 -5.703 0.082 1.00 97.38 204 ILE A CA 1
ATOM 1634 C C . ILE A 1 204 ? 5.648 -6.946 0.723 1.00 97.38 204 ILE A C 1
ATOM 1636 O O . ILE A 1 204 ? 6.693 -7.391 0.239 1.00 97.38 204 ILE A O 1
ATOM 1640 N N . PRO A 1 205 ? 5.077 -7.508 1.806 1.00 97.19 205 PRO A N 1
ATOM 1641 C CA . PRO A 1 205 ? 5.598 -8.731 2.407 1.00 97.19 205 PRO A CA 1
ATOM 1642 C C . PRO A 1 205 ? 5.760 -9.853 1.375 1.00 97.19 205 PRO A C 1
ATOM 1644 O O . PRO A 1 205 ? 4.939 -10.006 0.463 1.00 97.19 205 PRO A O 1
ATOM 1647 N N . ASN A 1 206 ? 6.829 -10.634 1.511 1.00 96.19 206 ASN A N 1
ATOM 1648 C CA . ASN A 1 206 ? 7.167 -11.682 0.547 1.00 96.19 206 ASN A CA 1
ATOM 1649 C C . ASN A 1 206 ? 6.102 -12.784 0.527 1.00 96.19 206 ASN A C 1
ATOM 1651 O O . ASN A 1 206 ? 5.817 -13.350 -0.522 1.00 96.19 206 ASN A O 1
ATOM 1655 N N . GLU A 1 207 ? 5.507 -13.074 1.680 1.00 95.62 207 GLU A N 1
ATOM 1656 C CA . GLU A 1 207 ? 4.438 -14.050 1.865 1.00 95.62 207 GLU A CA 1
ATOM 1657 C C . GLU A 1 207 ? 3.200 -13.653 1.050 1.00 95.62 207 GLU A C 1
ATOM 1659 O O . GLU A 1 207 ? 2.690 -14.450 0.268 1.00 95.62 207 GLU A O 1
ATOM 1664 N N . ILE A 1 208 ? 2.787 -12.386 1.143 1.00 96.50 208 ILE A N 1
ATOM 1665 C CA . ILE A 1 208 ? 1.660 -11.836 0.372 1.00 96.50 208 ILE A CA 1
ATOM 1666 C C . ILE A 1 208 ? 2.007 -11.789 -1.114 1.00 96.50 208 ILE A C 1
ATOM 1668 O O . ILE A 1 208 ? 1.198 -12.153 -1.962 1.00 96.50 208 ILE A O 1
ATOM 1672 N N . SER A 1 209 ? 3.236 -11.390 -1.437 1.00 96.62 209 SER A N 1
ATOM 1673 C CA . SER A 1 209 ? 3.705 -11.335 -2.819 1.00 96.62 209 SER A CA 1
ATOM 1674 C C . SER A 1 209 ? 3.733 -12.712 -3.484 1.00 96.62 209 SER A C 1
ATOM 1676 O O . SER A 1 209 ? 3.537 -12.799 -4.686 1.00 96.62 209 SER A O 1
ATOM 1678 N N . ARG A 1 210 ? 3.962 -13.791 -2.728 1.00 95.25 210 ARG A N 1
ATOM 1679 C CA . ARG A 1 210 ? 3.930 -15.169 -3.241 1.00 95.25 210 ARG A CA 1
ATOM 1680 C C . ARG A 1 210 ? 2.515 -15.667 -3.507 1.00 95.25 210 ARG A C 1
ATOM 1682 O O . ARG A 1 210 ? 2.306 -16.335 -4.513 1.00 95.25 210 ARG A O 1
ATOM 1689 N N . ILE A 1 211 ? 1.591 -15.383 -2.592 1.00 94.81 211 ILE A N 1
ATOM 1690 C CA . ILE A 1 211 ? 0.239 -15.951 -2.619 1.00 94.81 211 ILE A CA 1
ATOM 1691 C C . ILE A 1 211 ? -0.673 -15.122 -3.526 1.00 94.81 211 ILE A C 1
ATOM 1693 O O . ILE A 1 211 ? -1.314 -15.659 -4.421 1.00 94.81 211 ILE A O 1
ATOM 1697 N N . VAL A 1 212 ? -0.682 -13.802 -3.333 1.00 96.31 212 VAL A N 1
ATOM 1698 C CA . VAL A 1 212 ? -1.646 -12.898 -3.972 1.00 96.31 212 VAL A CA 1
ATOM 1699 C C . VAL A 1 212 ? -1.104 -12.343 -5.289 1.00 96.31 212 VAL A C 1
ATOM 1701 O O . VAL A 1 212 ? -1.806 -12.286 -6.297 1.00 96.31 212 VAL A O 1
ATOM 1704 N N . LEU A 1 213 ? 0.166 -11.926 -5.310 1.00 95.81 213 LEU A N 1
ATOM 1705 C CA . LEU A 1 213 ? 0.753 -11.218 -6.452 1.00 95.81 213 LEU A CA 1
ATOM 1706 C C . LEU A 1 213 ? 1.454 -12.187 -7.409 1.00 95.81 213 LEU A C 1
ATOM 1708 O O . LEU A 1 213 ? 2.675 -12.344 -7.382 1.00 95.81 213 LEU A O 1
ATOM 1712 N N . LYS A 1 214 ? 0.678 -12.808 -8.306 1.00 92.62 214 LYS A N 1
ATOM 1713 C CA . LYS A 1 214 ? 1.203 -13.692 -9.365 1.00 92.62 214 LYS A CA 1
ATOM 1714 C C . LYS A 1 214 ? 2.399 -13.055 -10.110 1.00 92.62 214 LYS A C 1
ATOM 1716 O O . LYS A 1 214 ? 2.458 -11.831 -10.239 1.00 92.62 214 LYS A O 1
ATOM 1721 N N . PRO A 1 215 ? 3.332 -13.842 -10.686 1.00 91.38 215 PRO A N 1
ATOM 1722 C CA . PRO A 1 215 ? 4.563 -13.322 -11.293 1.00 91.38 215 PRO A CA 1
ATOM 1723 C C . PRO A 1 215 ? 4.380 -12.172 -12.301 1.00 91.38 215 PRO A C 1
ATOM 1725 O O . PRO A 1 215 ? 5.185 -11.237 -12.304 1.00 91.38 215 PRO A O 1
ATOM 1728 N N . ASN A 1 216 ? 3.293 -12.198 -13.079 1.00 92.00 216 ASN A N 1
ATOM 1729 C CA . ASN A 1 216 ? 2.978 -11.213 -14.122 1.00 92.00 216 ASN A CA 1
ATOM 1730 C C . ASN A 1 216 ? 2.143 -10.019 -13.623 1.00 92.00 216 ASN A C 1
ATOM 1732 O O . ASN A 1 216 ? 1.732 -9.167 -14.411 1.00 92.00 216 ASN A O 1
ATOM 1736 N N . PHE A 1 217 ? 1.887 -9.938 -12.318 1.00 95.75 217 PHE A N 1
ATOM 1737 C CA . PHE A 1 217 ? 1.150 -8.836 -11.723 1.00 95.75 217 PHE A CA 1
ATOM 1738 C C . PHE A 1 217 ? 1.986 -7.552 -11.737 1.00 95.75 217 PHE A C 1
ATOM 1740 O O . PHE A 1 217 ? 3.126 -7.536 -11.260 1.00 95.75 217 PHE A O 1
ATOM 1747 N N . SER A 1 218 ? 1.426 -6.477 -12.297 1.00 96.56 218 SER A N 1
ATOM 1748 C CA . SER A 1 218 ? 2.171 -5.242 -12.572 1.00 96.56 218 SER A CA 1
ATOM 1749 C C . SER A 1 218 ? 1.471 -3.956 -12.152 1.00 96.56 218 SER A C 1
ATOM 1751 O O . SER A 1 218 ? 2.171 -2.993 -11.858 1.00 96.56 218 SER A O 1
ATOM 1753 N N . ASN A 1 219 ? 0.141 -3.917 -12.074 1.00 97.69 219 ASN A N 1
ATOM 1754 C CA . ASN A 1 219 ? -0.611 -2.703 -11.760 1.00 97.69 219 ASN A CA 1
ATOM 1755 C C . ASN A 1 219 ? -1.587 -2.972 -10.619 1.00 97.69 219 ASN A C 1
ATOM 1757 O O . ASN A 1 219 ? -2.259 -3.996 -10.620 1.00 97.69 219 ASN A O 1
ATOM 1761 N N . ILE A 1 220 ? -1.674 -2.043 -9.672 1.00 97.88 220 ILE A N 1
ATOM 1762 C CA . ILE A 1 220 ? -2.608 -2.097 -8.547 1.00 97.88 220 ILE A CA 1
ATOM 1763 C C . ILE A 1 220 ? -3.166 -0.705 -8.269 1.00 97.88 220 ILE A C 1
ATOM 1765 O O . ILE A 1 220 ? -2.446 0.290 -8.392 1.00 97.88 220 ILE A O 1
ATOM 1769 N N . LEU A 1 221 ? -4.438 -0.622 -7.885 1.00 98.31 221 LEU A N 1
ATOM 1770 C CA . LEU A 1 221 ? -5.026 0.625 -7.412 1.00 98.31 221 LEU A CA 1
ATOM 1771 C C . LEU A 1 221 ? -4.726 0.786 -5.920 1.00 98.31 221 LEU A C 1
ATOM 1773 O O . LEU A 1 221 ? -5.085 -0.080 -5.128 1.00 98.31 221 LEU A O 1
ATOM 1777 N N . ILE A 1 222 ? -4.064 1.872 -5.526 1.00 98.44 222 ILE A N 1
ATOM 1778 C CA . ILE A 1 222 ? -3.834 2.175 -4.110 1.00 98.44 222 ILE A CA 1
ATOM 1779 C C . ILE A 1 222 ? -4.893 3.165 -3.657 1.00 98.44 222 ILE A C 1
ATOM 1781 O O . ILE A 1 222 ? -5.024 4.233 -4.251 1.00 98.44 222 ILE A O 1
ATOM 1785 N N . GLU A 1 223 ? -5.611 2.817 -2.598 1.00 98.44 223 GLU A N 1
ATOM 1786 C CA . GLU A 1 223 ? -6.536 3.706 -1.906 1.00 98.44 223 GLU A CA 1
ATOM 1787 C C . GLU A 1 223 ? -6.024 3.959 -0.498 1.00 98.44 223 GLU A C 1
ATOM 1789 O O . GLU A 1 223 ? -5.705 3.028 0.236 1.00 98.44 223 GLU A O 1
ATOM 1794 N N . ILE A 1 224 ? -5.947 5.226 -0.119 1.00 98.12 224 ILE A N 1
ATOM 1795 C CA . ILE A 1 224 ? -5.471 5.632 1.194 1.00 98.12 224 ILE A CA 1
ATOM 1796 C C . ILE A 1 224 ? -6.649 6.201 1.955 1.00 98.12 224 ILE A C 1
ATOM 1798 O O . ILE A 1 224 ? -7.272 7.163 1.504 1.00 98.12 224 ILE A O 1
ATOM 1802 N N . GLN A 1 225 ? -6.936 5.602 3.101 1.00 97.94 225 GLN A N 1
ATOM 1803 C CA . GLN A 1 225 ? -8.049 5.958 3.961 1.00 97.94 225 GLN A CA 1
ATOM 1804 C C . GLN A 1 225 ? -7.536 6.499 5.294 1.00 97.94 225 GLN A C 1
ATOM 1806 O O . GLN A 1 225 ? -6.477 6.100 5.779 1.00 97.94 225 GLN A O 1
ATOM 1811 N N . MET A 1 226 ? -8.294 7.404 5.900 1.00 96.12 226 MET A N 1
ATOM 1812 C CA . MET A 1 226 ? -8.067 7.883 7.260 1.00 96.12 226 MET A CA 1
ATOM 1813 C C . MET A 1 226 ? -9.422 7.991 7.948 1.00 96.12 226 MET A C 1
ATOM 1815 O O . MET A 1 226 ? -10.321 8.650 7.430 1.00 96.12 226 MET A O 1
ATOM 1819 N N . ASN A 1 227 ? -9.578 7.318 9.091 1.00 92.62 227 ASN A N 1
ATOM 1820 C CA . ASN A 1 227 ? -10.851 7.231 9.820 1.00 92.62 227 ASN A CA 1
ATOM 1821 C C . ASN A 1 227 ? -12.020 6.742 8.935 1.00 92.62 227 ASN A C 1
ATOM 1823 O O . ASN A 1 227 ? -13.119 7.284 8.995 1.00 92.62 227 ASN A O 1
ATOM 1827 N N . GLY A 1 228 ? -11.761 5.766 8.057 1.00 91.81 228 GLY A N 1
ATOM 1828 C CA . GLY A 1 228 ? -12.748 5.227 7.113 1.00 91.81 228 GLY A CA 1
ATOM 1829 C C . GLY A 1 228 ? -13.069 6.117 5.904 1.00 91.81 228 GLY A C 1
ATOM 1830 O O . GLY A 1 228 ? -13.808 5.688 5.024 1.00 91.81 228 GLY A O 1
ATOM 1831 N N . VAL A 1 229 ? -12.506 7.326 5.815 1.00 94.88 229 VAL A N 1
ATOM 1832 C CA . VAL A 1 229 ? -12.708 8.229 4.672 1.00 94.88 229 VAL A CA 1
ATOM 1833 C C . VAL A 1 229 ? -11.556 8.092 3.681 1.00 94.88 229 VAL A C 1
ATOM 1835 O O . VAL A 1 229 ? -10.387 8.214 4.054 1.00 94.88 229 VAL A O 1
ATOM 1838 N N . THR A 1 230 ? -11.873 7.879 2.402 1.00 97.38 230 THR A N 1
ATOM 1839 C CA . THR A 1 230 ? -10.880 7.836 1.320 1.00 97.38 230 THR A CA 1
ATOM 1840 C C . THR A 1 230 ? -10.276 9.219 1.083 1.00 97.38 230 THR A C 1
ATOM 1842 O O . THR A 1 230 ? -10.948 10.135 0.620 1.00 97.38 230 THR A O 1
ATOM 1845 N N . LEU A 1 231 ? -8.980 9.363 1.369 1.00 96.00 231 LEU A N 1
ATOM 1846 C CA . LEU A 1 231 ? -8.225 10.600 1.165 1.00 96.00 231 LEU A CA 1
ATOM 1847 C C . LEU A 1 231 ? -7.728 10.741 -0.269 1.00 96.00 231 LEU A C 1
ATOM 1849 O O . LEU A 1 231 ? -7.772 11.815 -0.863 1.00 96.00 231 LEU A O 1
ATOM 1853 N N . THR A 1 232 ? -7.167 9.666 -0.815 1.00 97.25 232 THR A N 1
ATOM 1854 C CA . THR A 1 232 ? -6.603 9.679 -2.161 1.00 97.25 232 THR A CA 1
ATOM 1855 C C . THR A 1 232 ? -6.598 8.281 -2.745 1.00 97.25 232 THR A C 1
ATOM 1857 O O . THR A 1 232 ? -6.411 7.294 -2.033 1.00 97.25 232 THR A O 1
ATOM 1860 N N . THR A 1 233 ? -6.790 8.211 -4.056 1.00 98.19 233 THR A N 1
ATOM 1861 C CA . THR A 1 233 ? -6.710 6.975 -4.823 1.00 98.19 233 THR A CA 1
ATOM 1862 C C . THR A 1 233 ? -5.824 7.215 -6.032 1.00 98.19 233 THR A C 1
ATOM 1864 O O . THR A 1 233 ? -5.963 8.234 -6.709 1.00 98.19 233 THR A O 1
ATOM 1867 N N . PHE A 1 234 ? -4.892 6.304 -6.307 1.00 97.94 234 PHE A N 1
ATOM 1868 C CA . PHE A 1 234 ? -4.021 6.415 -7.473 1.00 97.94 234 PHE A CA 1
ATOM 1869 C C . PHE A 1 234 ? -3.573 5.045 -8.002 1.00 97.94 234 PHE A C 1
ATOM 1871 O O . PHE A 1 234 ? -3.263 4.140 -7.218 1.00 97.94 234 PHE A O 1
ATOM 1878 N N . PRO A 1 235 ? -3.500 4.871 -9.335 1.00 98.06 235 PRO A N 1
ATOM 1879 C CA . PRO A 1 235 ? -2.934 3.666 -9.925 1.00 98.06 235 PRO A CA 1
ATOM 1880 C C . PRO A 1 235 ? -1.426 3.622 -9.670 1.00 98.06 235 PRO A C 1
ATOM 1882 O O . PRO A 1 235 ? -0.742 4.645 -9.728 1.00 98.06 235 PRO A O 1
ATOM 1885 N N . SER A 1 236 ? -0.898 2.436 -9.384 1.00 98.25 236 SER A N 1
ATOM 1886 C CA . SER A 1 236 ? 0.517 2.226 -9.082 1.00 98.25 236 SER A CA 1
ATOM 1887 C C . SER A 1 236 ? 1.070 1.001 -9.786 1.00 98.25 236 SER A C 1
ATOM 1889 O O . SER A 1 236 ? 0.401 -0.026 -9.902 1.00 98.25 236 SER A O 1
ATOM 1891 N N . LYS A 1 237 ? 2.335 1.096 -10.201 1.00 98.06 237 LYS A N 1
ATOM 1892 C CA . LYS A 1 237 ? 3.066 -0.032 -10.770 1.00 98.06 237 LYS A CA 1
ATOM 1893 C C . LYS A 1 237 ? 3.771 -0.814 -9.665 1.00 98.06 237 LYS A C 1
ATOM 1895 O O . LYS A 1 237 ? 4.611 -0.268 -8.947 1.00 98.06 237 LYS A O 1
ATOM 1900 N N . VAL A 1 238 ? 3.470 -2.102 -9.567 1.00 98.06 238 VAL A N 1
ATOM 1901 C CA . VAL A 1 238 ? 4.189 -3.043 -8.707 1.00 98.06 238 VAL A CA 1
ATOM 1902 C C . VAL A 1 238 ? 5.442 -3.511 -9.437 1.00 98.06 238 VAL A C 1
ATOM 1904 O O . VAL A 1 238 ? 5.382 -4.060 -10.537 1.00 98.06 238 VAL A O 1
ATOM 1907 N N . MET A 1 239 ? 6.599 -3.275 -8.828 1.00 97.75 239 MET A N 1
ATOM 1908 C CA . MET A 1 239 ? 7.903 -3.657 -9.360 1.00 97.75 239 MET A CA 1
ATOM 1909 C C . MET A 1 239 ? 8.441 -4.894 -8.646 1.00 97.75 239 MET A C 1
ATOM 1911 O O . MET A 1 239 ? 8.222 -5.068 -7.449 1.00 97.75 239 MET A O 1
ATOM 1915 N N . THR A 1 240 ? 9.194 -5.717 -9.372 1.00 97.50 240 THR A N 1
ATOM 1916 C CA . THR A 1 240 ? 9.947 -6.852 -8.819 1.00 97.50 240 THR A CA 1
ATOM 1917 C C . THR A 1 240 ? 11.402 -6.462 -8.635 1.00 97.50 240 THR A C 1
ATOM 1919 O O . THR A 1 240 ? 12.022 -5.914 -9.552 1.00 97.50 240 THR A O 1
ATOM 1922 N N . ALA A 1 241 ? 11.976 -6.754 -7.471 1.00 95.69 241 ALA A N 1
ATOM 1923 C CA . ALA A 1 241 ? 13.401 -6.561 -7.262 1.00 95.69 241 ALA A CA 1
ATOM 1924 C C . ALA A 1 241 ? 14.210 -7.567 -8.091 1.00 95.69 241 ALA A C 1
ATOM 1926 O O . ALA A 1 241 ? 13.863 -8.739 -8.198 1.00 95.69 241 ALA A O 1
ATOM 1927 N N . LYS A 1 242 ? 15.352 -7.126 -8.631 1.00 95.50 242 LYS A N 1
ATOM 1928 C CA . LYS A 1 242 ? 16.240 -7.995 -9.428 1.00 95.50 242 LYS A CA 1
ATOM 1929 C C . LYS A 1 242 ? 16.818 -9.164 -8.628 1.00 95.50 242 LYS A C 1
ATOM 1931 O O . LYS A 1 242 ? 17.123 -10.200 -9.199 1.00 95.50 242 LYS A O 1
ATOM 1936 N N . ARG A 1 243 ? 17.002 -8.972 -7.320 1.00 93.69 243 ARG A N 1
ATOM 1937 C CA . ARG A 1 243 ? 17.641 -9.949 -6.430 1.00 93.69 243 ARG A CA 1
ATOM 1938 C C . ARG A 1 243 ? 16.727 -11.106 -6.038 1.00 93.69 243 ARG A C 1
ATOM 1940 O O . ARG A 1 243 ? 17.227 -12.168 -5.691 1.00 93.69 243 ARG A O 1
ATOM 1947 N N . TYR A 1 244 ? 15.411 -10.894 -6.043 1.00 93.69 244 TYR A N 1
ATOM 1948 C CA . TYR A 1 244 ? 14.465 -11.875 -5.530 1.00 93.69 244 TYR A CA 1
ATOM 1949 C C . TYR A 1 244 ? 13.092 -11.721 -6.186 1.00 93.69 244 TYR A C 1
ATOM 1951 O O . TYR A 1 244 ? 12.452 -10.679 -6.071 1.00 93.69 244 TYR A O 1
ATOM 1959 N N . GLN A 1 245 ? 12.617 -12.779 -6.847 1.00 92.75 245 GLN A N 1
ATOM 1960 C CA . GLN A 1 245 ? 11.401 -12.750 -7.677 1.00 92.75 245 GLN A CA 1
ATOM 1961 C C . GLN A 1 245 ? 10.099 -12.460 -6.910 1.00 92.75 245 GLN A C 1
ATOM 1963 O O . GLN A 1 245 ? 9.107 -12.019 -7.497 1.00 92.75 245 GLN A O 1
ATOM 1968 N N . PHE A 1 246 ? 10.102 -12.696 -5.597 1.00 94.56 246 PHE A N 1
ATOM 1969 C CA . PHE A 1 246 ? 8.961 -12.436 -4.718 1.00 94.56 246 PHE A CA 1
ATOM 1970 C C . PHE A 1 246 ? 9.087 -11.127 -3.947 1.00 94.56 246 PHE A C 1
ATOM 1972 O O . PHE A 1 246 ? 8.153 -10.739 -3.257 1.00 94.56 246 PHE A O 1
ATOM 1979 N N . GLU A 1 247 ? 10.221 -10.435 -4.053 1.00 96.25 247 GLU A N 1
ATOM 1980 C CA . GLU A 1 247 ? 10.350 -9.122 -3.447 1.00 96.25 247 GLU A CA 1
ATOM 1981 C C . GLU A 1 247 ? 9.677 -8.096 -4.354 1.00 96.25 247 GLU A C 1
ATOM 1983 O O . GLU A 1 247 ? 10.222 -7.677 -5.381 1.00 96.25 247 GLU A O 1
ATOM 1988 N N . ARG A 1 248 ? 8.467 -7.704 -3.959 1.00 97.50 248 ARG A N 1
ATOM 1989 C CA . ARG A 1 248 ? 7.652 -6.727 -4.673 1.00 97.50 248 ARG A CA 1
ATOM 1990 C C . ARG A 1 248 ? 7.623 -5.405 -3.922 1.00 97.50 248 ARG A C 1
ATOM 1992 O O . ARG A 1 248 ? 7.592 -5.361 -2.690 1.00 97.50 248 ARG A O 1
ATOM 1999 N N . TYR A 1 249 ? 7.645 -4.309 -4.669 1.00 97.88 249 TYR A N 1
ATOM 2000 C CA . TYR A 1 249 ? 7.588 -2.973 -4.092 1.00 97.88 249 TYR A CA 1
ATOM 2001 C C . TYR A 1 249 ? 6.920 -1.958 -5.019 1.00 97.88 249 TYR A C 1
ATOM 2003 O O . TYR A 1 249 ? 6.894 -2.117 -6.238 1.00 97.88 249 TYR A O 1
ATOM 2011 N N . ILE A 1 250 ? 6.421 -0.877 -4.425 1.00 98.00 250 ILE A N 1
ATOM 2012 C CA . ILE A 1 250 ? 5.913 0.309 -5.125 1.00 98.00 250 ILE A CA 1
ATOM 2013 C C . ILE A 1 250 ? 6.876 1.461 -4.839 1.00 98.00 250 ILE A C 1
ATOM 2015 O O . ILE A 1 250 ? 7.230 1.701 -3.686 1.00 98.00 250 ILE A O 1
ATOM 2019 N N . SER A 1 251 ? 7.341 2.161 -5.876 1.00 96.50 251 SER A N 1
ATOM 2020 C CA . SER A 1 251 ? 8.405 3.167 -5.736 1.00 96.50 251 SER A CA 1
ATOM 2021 C C . SER A 1 251 ? 7.923 4.595 -5.979 1.00 96.50 251 SER A C 1
ATOM 2023 O O . SER A 1 251 ? 7.773 5.370 -5.036 1.00 96.50 251 SER A O 1
ATOM 2025 N N . LYS A 1 252 ? 7.688 4.968 -7.240 1.00 96.69 252 LYS A N 1
ATOM 2026 C CA . LYS A 1 252 ? 7.510 6.366 -7.656 1.00 96.69 252 LYS A CA 1
ATOM 2027 C C . LYS A 1 252 ? 6.257 6.994 -7.048 1.00 96.69 252 LYS A C 1
ATOM 2029 O O . LYS A 1 252 ? 6.311 8.110 -6.536 1.00 96.69 252 LYS A O 1
ATOM 2034 N N . GLU A 1 253 ? 5.146 6.277 -7.098 1.00 97.25 253 GLU A N 1
ATOM 2035 C CA . GLU A 1 253 ? 3.837 6.724 -6.630 1.00 97.25 253 GLU A CA 1
ATOM 2036 C C . GLU A 1 253 ? 3.811 6.806 -5.102 1.00 97.25 253 GLU A C 1
ATOM 2038 O O . GLU A 1 253 ? 3.389 7.817 -4.545 1.00 97.25 253 GLU A O 1
ATOM 2043 N N . TRP A 1 254 ? 4.399 5.816 -4.425 1.00 97.25 254 TRP A N 1
ATOM 2044 C CA . TRP A 1 254 ? 4.560 5.838 -2.972 1.00 97.25 254 TRP A CA 1
ATOM 2045 C C . TRP A 1 254 ? 5.416 7.017 -2.500 1.00 97.25 254 TRP A C 1
ATOM 2047 O O . TRP A 1 254 ? 5.025 7.752 -1.597 1.00 97.25 254 TRP A O 1
ATOM 2057 N N . ALA A 1 255 ? 6.559 7.266 -3.145 1.00 96.81 255 ALA A N 1
ATOM 2058 C CA . ALA A 1 255 ? 7.404 8.411 -2.817 1.00 96.81 255 ALA A CA 1
ATOM 2059 C C . ALA A 1 255 ? 6.680 9.754 -3.020 1.00 96.81 255 ALA A C 1
ATOM 2061 O O . ALA A 1 255 ? 6.900 10.692 -2.254 1.00 96.81 255 ALA A O 1
ATOM 2062 N N . ARG A 1 256 ? 5.816 9.866 -4.039 1.00 96.88 256 ARG A N 1
ATOM 2063 C CA . ARG A 1 256 ? 4.980 11.059 -4.257 1.00 96.88 256 ARG A CA 1
ATOM 2064 C C . ARG A 1 256 ? 3.944 11.233 -3.153 1.00 96.88 256 ARG A C 1
ATOM 2066 O O . ARG A 1 256 ? 3.764 12.357 -2.693 1.00 96.88 256 ARG A O 1
ATOM 2073 N N . PHE A 1 257 ? 3.305 10.145 -2.728 1.00 96.06 257 PHE A N 1
ATOM 2074 C CA . PHE A 1 257 ? 2.365 10.167 -1.616 1.00 96.06 257 PHE A CA 1
ATOM 2075 C C . PHE A 1 257 ? 3.050 10.621 -0.322 1.00 96.06 257 PHE A C 1
ATOM 2077 O O . PHE A 1 257 ? 2.631 11.628 0.239 1.00 96.06 257 PHE A O 1
ATOM 2084 N N . ILE A 1 258 ? 4.162 9.987 0.076 1.00 96.62 258 ILE A N 1
ATOM 2085 C CA . ILE A 1 258 ? 4.902 10.345 1.301 1.00 96.62 258 ILE A CA 1
ATOM 2086 C C . ILE A 1 258 ? 5.281 11.831 1.331 1.00 96.62 258 ILE A C 1
ATOM 2088 O O . ILE A 1 258 ? 5.147 12.481 2.361 1.00 96.62 258 ILE A O 1
ATOM 2092 N N . LYS A 1 259 ? 5.709 12.397 0.195 1.00 96.25 259 LYS A N 1
ATOM 2093 C CA . LYS A 1 259 ? 6.070 13.822 0.093 1.00 96.25 259 LYS A CA 1
ATOM 2094 C C . LYS A 1 259 ? 4.904 14.780 0.334 1.00 96.25 259 LYS A C 1
ATOM 2096 O O . LYS A 1 259 ? 5.135 15.879 0.827 1.00 96.25 259 LYS A O 1
ATOM 2101 N N . ARG A 1 260 ? 3.693 14.393 -0.076 1.00 96.25 260 ARG A N 1
ATOM 2102 C CA . ARG A 1 260 ? 2.472 15.207 0.040 1.00 96.25 260 ARG A CA 1
ATOM 2103 C C . ARG A 1 260 ? 1.727 14.955 1.346 1.00 96.25 260 ARG A C 1
ATOM 2105 O O . ARG A 1 260 ? 1.015 15.830 1.815 1.00 96.25 260 ARG A O 1
ATOM 2112 N N . SER A 1 261 ? 1.874 13.761 1.905 1.00 94.94 261 SER A N 1
ATOM 2113 C CA . SER A 1 261 ? 1.253 13.371 3.162 1.00 94.94 261 SER A CA 1
ATOM 2114 C C . SER A 1 261 ? 2.005 13.952 4.359 1.00 94.94 261 SER A C 1
ATOM 2116 O O . SER A 1 261 ? 3.229 14.074 4.333 1.00 94.94 261 SER A O 1
ATOM 2118 N N . ASN A 1 262 ? 1.283 14.206 5.446 1.00 94.50 262 ASN A N 1
ATOM 2119 C CA . ASN A 1 262 ? 1.864 14.554 6.742 1.00 94.50 262 ASN A CA 1
ATOM 2120 C C . ASN A 1 262 ? 2.010 13.302 7.614 1.00 94.50 262 ASN A C 1
ATOM 2122 O O . ASN A 1 262 ? 1.495 13.267 8.724 1.00 94.50 262 ASN A O 1
ATOM 2126 N N . ILE A 1 263 ? 2.613 12.233 7.087 1.00 96.38 263 ILE A N 1
ATOM 2127 C CA . ILE A 1 263 ? 2.859 11.004 7.854 1.00 96.38 263 ILE A CA 1
ATOM 2128 C C . ILE A 1 263 ? 4.068 11.213 8.766 1.00 96.38 263 ILE A C 1
ATOM 2130 O O . ILE A 1 263 ? 5.118 11.668 8.308 1.00 96.38 263 ILE A O 1
ATOM 2134 N N . GLU A 1 264 ? 3.929 10.839 10.034 1.00 97.00 264 GLU A N 1
ATOM 2135 C CA . GLU A 1 264 ? 4.941 11.048 11.067 1.00 97.00 264 GLU A CA 1
ATOM 2136 C C . GLU A 1 264 ? 5.466 9.717 11.625 1.00 97.00 264 GLU A C 1
ATOM 2138 O O . GLU A 1 264 ? 4.776 8.693 11.569 1.00 97.00 264 GLU A O 1
ATOM 2143 N N . PRO A 1 265 ? 6.711 9.676 12.136 1.00 97.38 265 PRO A N 1
ATOM 2144 C CA . PRO A 1 265 ? 7.227 8.490 12.809 1.00 97.38 265 PRO A CA 1
ATOM 2145 C C . PRO A 1 265 ? 6.339 8.127 14.005 1.00 97.38 265 PRO A C 1
ATOM 2147 O O . PRO A 1 265 ? 6.032 8.981 14.826 1.00 97.38 265 PRO A O 1
ATOM 2150 N N . GLY A 1 266 ? 5.955 6.858 14.117 1.00 97.25 266 GLY A N 1
ATOM 2151 C CA . GLY A 1 266 ? 5.027 6.380 15.147 1.00 97.25 266 GLY A CA 1
ATOM 2152 C C . GLY A 1 266 ? 3.599 6.153 14.646 1.00 97.25 266 GLY A C 1
ATOM 2153 O O . GLY A 1 266 ? 2.902 5.316 15.224 1.00 97.25 266 GLY A O 1
ATOM 2154 N N . ASP A 1 267 ? 3.194 6.791 13.539 1.00 97.69 267 ASP A N 1
ATOM 2155 C CA . ASP A 1 267 ? 1.923 6.492 12.867 1.00 97.69 267 ASP A CA 1
ATOM 2156 C C . ASP A 1 267 ? 1.836 4.996 12.513 1.00 97.69 267 ASP A C 1
ATOM 2158 O O . ASP A 1 267 ? 2.846 4.317 12.296 1.00 97.69 267 ASP A O 1
ATOM 2162 N N . LYS A 1 268 ? 0.621 4.453 12.422 1.00 97.44 268 LYS A N 1
ATOM 2163 C CA . LYS A 1 268 ? 0.386 3.065 12.008 1.00 97.44 268 LYS A CA 1
ATOM 2164 C C . LYS A 1 268 ? -0.290 3.034 10.645 1.00 97.44 268 LYS A C 1
ATOM 2166 O O . LYS A 1 268 ? -1.264 3.735 10.401 1.00 97.44 268 LYS A O 1
ATOM 2171 N N . LEU A 1 269 ? 0.230 2.185 9.766 1.00 97.81 269 LEU A N 1
ATOM 2172 C CA . LEU A 1 269 ? -0.364 1.868 8.474 1.00 97.81 269 LEU A CA 1
ATOM 2173 C C . LEU A 1 269 ? -0.930 0.453 8.543 1.00 97.81 269 LEU A C 1
ATOM 2175 O O . LEU A 1 269 ? -0.179 -0.497 8.790 1.00 97.81 269 LEU A O 1
ATOM 2179 N N . MET A 1 270 ? -2.232 0.311 8.327 1.00 98.06 270 MET A N 1
ATOM 2180 C CA . MET A 1 270 ? -2.885 -0.979 8.148 1.00 98.06 270 MET A CA 1
ATOM 2181 C C . MET A 1 270 ? -3.158 -1.188 6.665 1.00 98.06 270 MET A C 1
ATOM 2183 O O . MET A 1 270 ? -3.786 -0.367 6.008 1.00 98.06 270 MET A O 1
ATOM 2187 N N . PHE A 1 271 ? -2.638 -2.277 6.127 1.00 98.44 271 PHE A N 1
ATOM 2188 C CA . PHE A 1 271 ? -2.743 -2.617 4.720 1.00 98.44 271 PHE A CA 1
ATOM 2189 C C . PHE A 1 271 ? -3.747 -3.745 4.568 1.00 98.44 271 PHE A C 1
ATOM 2191 O O . PHE A 1 271 ? -3.664 -4.728 5.305 1.00 98.44 271 PHE A O 1
ATOM 2198 N N . LYS A 1 272 ? -4.645 -3.615 3.595 1.00 98.25 272 LYS A N 1
ATOM 2199 C CA . LYS A 1 272 ? -5.604 -4.645 3.203 1.00 98.25 272 LYS A CA 1
ATOM 2200 C C . LYS A 1 272 ? -5.507 -4.848 1.701 1.00 98.25 272 LYS A C 1
ATOM 2202 O O . LYS A 1 272 ? -5.597 -3.886 0.938 1.00 98.25 272 LYS A O 1
ATOM 2207 N N . ILE A 1 273 ? -5.299 -6.083 1.274 1.00 98.06 273 ILE A N 1
ATOM 2208 C CA . ILE A 1 273 ? -5.286 -6.448 -0.140 1.00 98.06 273 ILE A CA 1
ATOM 2209 C C . ILE A 1 273 ? -6.337 -7.521 -0.383 1.00 98.06 273 ILE A C 1
ATOM 2211 O O . ILE A 1 273 ? -6.388 -8.506 0.352 1.00 98.06 273 ILE A O 1
ATOM 2215 N N . GLN A 1 274 ? -7.176 -7.304 -1.392 1.00 94.75 274 GLN A N 1
ATOM 2216 C CA . GLN A 1 274 ? -8.222 -8.246 -1.778 1.00 94.75 274 GLN A CA 1
ATOM 2217 C C . GLN A 1 274 ? -7.652 -9.375 -2.648 1.00 94.75 274 GLN A C 1
ATOM 2219 O O . GLN A 1 274 ? -6.665 -9.177 -3.361 1.00 94.75 274 GLN A O 1
ATOM 2224 N N . GLU A 1 275 ? -8.288 -10.542 -2.615 1.00 94.50 275 GLU A N 1
ATOM 2225 C CA . GLU A 1 275 ? -8.085 -11.617 -3.587 1.00 94.50 275 GLU A CA 1
ATOM 2226 C C . GLU A 1 275 ? -9.328 -11.717 -4.500 1.00 94.50 275 GLU A C 1
ATOM 2228 O O . GLU A 1 275 ? -10.419 -11.968 -3.992 1.00 94.50 275 GLU A O 1
ATOM 2233 N N . PRO A 1 276 ? -9.223 -11.474 -5.825 1.00 94.62 276 PRO A N 1
ATOM 2234 C CA . PRO A 1 276 ? -8.017 -11.161 -6.599 1.00 94.62 276 PRO A CA 1
ATOM 2235 C C . PRO A 1 276 ? -7.461 -9.742 -6.338 1.00 94.62 276 PRO A C 1
ATOM 2237 O O . PRO A 1 276 ? -8.216 -8.831 -5.991 1.00 94.62 276 PRO A O 1
ATOM 2240 N N . PRO A 1 277 ? -6.146 -9.515 -6.550 1.00 95.31 277 PRO A N 1
ATOM 2241 C CA . PRO A 1 277 ? -5.502 -8.235 -6.254 1.00 95.31 277 PRO A CA 1
ATOM 2242 C C . PRO A 1 277 ? -5.891 -7.142 -7.250 1.00 95.31 277 PRO A C 1
ATOM 2244 O O . PRO A 1 277 ? -5.186 -6.882 -8.219 1.00 95.31 277 PRO A O 1
ATOM 2247 N N . ALA A 1 278 ? -7.000 -6.456 -6.998 1.00 96.81 278 ALA A N 1
ATOM 2248 C CA . ALA A 1 278 ? -7.374 -5.251 -7.738 1.00 96.81 278 ALA A CA 1
ATOM 2249 C C . ALA A 1 278 ? -6.929 -3.974 -7.006 1.00 96.81 278 ALA A C 1
ATOM 2251 O O . ALA A 1 278 ? -6.436 -3.018 -7.616 1.00 96.81 278 ALA A O 1
ATOM 2252 N N . LYS A 1 279 ? -7.076 -3.973 -5.676 1.00 97.62 279 LYS A N 1
ATOM 2253 C CA . LYS A 1 279 ? -6.953 -2.787 -4.828 1.00 97.62 279 LYS A CA 1
ATOM 2254 C C . LYS A 1 279 ? -6.129 -3.086 -3.576 1.00 97.62 279 LYS A C 1
ATOM 2256 O O . LYS A 1 279 ? -6.326 -4.110 -2.925 1.00 97.62 279 LYS A O 1
ATOM 2261 N N . LEU A 1 280 ? -5.216 -2.177 -3.242 1.00 98.19 280 LEU A N 1
ATOM 2262 C CA . LEU A 1 280 ? -4.507 -2.126 -1.966 1.00 98.19 280 LEU A CA 1
ATOM 2263 C C . LEU A 1 280 ? -5.052 -0.945 -1.167 1.00 98.19 280 LEU A C 1
ATOM 2265 O O . LEU A 1 280 ? -4.814 0.208 -1.527 1.00 98.19 280 LEU A O 1
ATOM 2269 N N . ILE A 1 281 ? -5.761 -1.241 -0.085 1.00 98.38 281 ILE A N 1
ATOM 2270 C CA . ILE A 1 281 ? -6.280 -0.238 0.840 1.00 98.38 281 ILE A CA 1
ATOM 2271 C C . ILE A 1 281 ? -5.241 -0.027 1.939 1.00 98.38 281 ILE A C 1
ATOM 2273 O O . ILE A 1 281 ? -4.748 -0.985 2.536 1.00 98.38 281 ILE A O 1
ATOM 2277 N N . ILE A 1 282 ? -4.884 1.228 2.189 1.00 98.31 282 ILE A N 1
ATOM 2278 C CA . ILE A 1 282 ? -3.946 1.643 3.228 1.00 98.31 282 ILE A CA 1
ATOM 2279 C C . ILE A 1 282 ? -4.695 2.560 4.186 1.00 98.31 282 ILE A C 1
ATOM 2281 O O . ILE A 1 282 ? -4.951 3.719 3.873 1.00 98.31 282 ILE A O 1
ATOM 2285 N N . GLU A 1 283 ? -5.027 2.048 5.360 1.00 98.25 283 GLU A N 1
ATOM 2286 C CA . GLU A 1 283 ? -5.636 2.821 6.432 1.00 98.25 283 GLU A CA 1
ATOM 2287 C C . GLU A 1 283 ? -4.541 3.444 7.308 1.00 98.25 283 GLU A C 1
ATOM 2289 O O . GLU A 1 283 ? -3.702 2.748 7.890 1.00 98.25 283 GLU A O 1
ATOM 2294 N N . LEU A 1 284 ? -4.527 4.776 7.362 1.00 97.94 284 LEU A N 1
ATOM 2295 C CA . LEU A 1 284 ? -3.621 5.566 8.184 1.00 97.94 284 LEU A CA 1
ATOM 2296 C C . LEU A 1 284 ? -4.258 5.833 9.550 1.00 97.94 284 LEU A C 1
ATOM 2298 O O . LEU A 1 284 ? -5.289 6.495 9.647 1.00 97.94 284 LEU A O 1
ATOM 2302 N N . ILE A 1 285 ? -3.587 5.373 10.602 1.00 97.50 285 ILE A N 1
ATOM 2303 C CA . ILE A 1 285 ? -3.967 5.580 11.999 1.00 97.50 285 ILE A CA 1
ATOM 2304 C C . ILE A 1 285 ? -2.888 6.446 12.648 1.00 97.50 285 ILE A C 1
ATOM 2306 O O . ILE A 1 285 ? -1.738 6.018 12.786 1.00 97.50 285 ILE A O 1
ATOM 2310 N N . LYS A 1 286 ? -3.255 7.669 13.036 1.00 96.62 286 LYS A N 1
ATOM 2311 C CA . LYS A 1 286 ? -2.337 8.614 13.678 1.00 96.62 286 LYS A CA 1
ATOM 2312 C C . LYS A 1 286 ? -1.885 8.128 15.053 1.00 96.62 286 LYS A C 1
ATOM 2314 O O . LYS A 1 286 ? -2.687 7.575 15.809 1.00 96.62 286 LYS A O 1
ATOM 2319 N N . ALA A 1 287 ? -0.603 8.319 15.364 1.00 94.88 287 ALA A N 1
ATOM 2320 C CA . ALA A 1 287 ? -0.131 8.185 16.738 1.00 94.88 287 ALA A CA 1
ATOM 2321 C C . ALA A 1 287 ? -0.841 9.229 17.618 1.00 94.88 287 ALA A C 1
ATOM 2323 O O . ALA A 1 287 ? -1.042 10.362 17.182 1.00 94.88 287 ALA A O 1
ATOM 2324 N N . LYS A 1 288 ? -1.278 8.812 18.810 1.00 83.62 288 LYS A N 1
ATOM 2325 C CA . LYS A 1 288 ? -1.813 9.718 19.833 1.00 83.62 288 LYS A CA 1
ATOM 2326 C C . LYS A 1 288 ? -0.677 10.361 20.609 1.00 83.62 288 LYS A C 1
ATOM 2328 O O . LYS A 1 288 ? 0.342 9.657 20.800 1.00 83.62 288 LYS A O 1
#

Foldseek 3Di:
DDCPDPVVVCVVVVPPDPWDWDWDADVVVRDIDIDTDDPPDPPPPPDPPDDDDDDDDDDDDDDDDDDDDDDDDDDDDDDDDDDDDDDDDDDDDDDDDDDDDDDDDDDPDDDDDDDDPPPPDPVNVVVVVVVVVVVVVVVVVVVVVVPPDPPPDPPVPPPPVPPPPPPVPCVPPWDWDADPFGIKTKDFQAPVLLDLDDWDKAKDDLVRLVPAVPLPRFKEKEFEAEPNHTPDIDIFTWDADPVDSSTIITIDVSSVCSNVDNDDGGWMWMWDAGVNGHYIYIYIGDDD

pLDDT: mean 73.15, std 23.48, range [27.41, 98.44]

Secondary structure (DSSP, 8-state):
-----HHHHHHHTT-SS--EEEEEEEGGGTEEEEEEEPTT-------TT---PPPPPP--PPPP-PPPP---------------------------------------PPPP---------HHHHHHHHHHHHHHHHHHHHHHHHHTTS--------------------------EEEETTEEEEEEEPPHHHH-SSS---EEEPHHHHHHTS-TT--EEEEEEEETTEEEEEEEEEPEEPTT-TT-EEE-HHHHHHHHHS---TT-EEEEEEESS-SEEEEEEE---